Protein AF-A0A6P6I9B7-F1 (afdb_monomer_lite)

Radius of gyration: 45.77 Å; chains: 1; bounding box: 96×57×112 Å

pLDDT: mean 73.23, std 24.56, range [21.95, 96.81]

InterPro domains:
  IPR001054 Adenylyl cyclase class-3/4/guanylyl cyclase [PF00211] (154-253)
  IPR001054 Adenylyl cyclase class-3/4/guanylyl cyclase [PS50125] (163-256)
  IPR001054 Adenylyl cyclase class-3/4/guanylyl cyclase [SM00044] (127-277)
  IPR001054 Adenylyl cyclase class-3/4/guanylyl cyclase [cd07302] (161-256)
  IPR011645 Haem NO binding associated [PF07701] (46-148)
  IPR029787 Nucleotide cyclase [G3DSA:3.30.70.1230] (150-258)
  IPR029787 Nucleotide cyclase [SSF55073] (148-255)
  IPR042463 Haem NO binding associated domain superfamily [G3DSA:3.30.450.260] (20-85)

Structure (mmCIF, N/CA/C/O backbone):
data_AF-A0A6P6I9B7-F1
#
_entry.id   AF-A0A6P6I9B7-F1
#
loop_
_atom_site.group_PDB
_atom_site.id
_atom_site.type_symbol
_atom_site.label_atom_id
_atom_site.label_alt_id
_atom_site.label_comp_id
_atom_site.label_asym_id
_atom_site.label_entity_id
_atom_site.label_seq_id
_atom_site.pdbx_PDB_ins_code
_atom_site.Cartn_x
_atom_site.Cartn_y
_atom_site.Cartn_z
_atom_site.occupancy
_atom_site.B_iso_or_equiv
_atom_site.auth_seq_id
_atom_site.auth_comp_id
_atom_site.auth_asym_id
_atom_site.auth_atom_id
_atom_site.pdbx_PDB_model_num
ATOM 1 N N . MET A 1 1 ? -67.245 0.443 53.765 1.00 30.56 1 MET A N 1
ATOM 2 C CA . MET A 1 1 ? -66.882 1.475 54.758 1.00 30.56 1 MET A CA 1
ATOM 3 C C . MET A 1 1 ? -65.428 1.829 54.531 1.00 30.56 1 MET A C 1
ATOM 5 O O . MET A 1 1 ? -64.564 1.014 54.816 1.00 30.56 1 MET A O 1
ATOM 9 N N . ASN A 1 2 ? -65.189 2.989 53.922 1.00 24.61 2 ASN A N 1
ATOM 10 C CA . ASN A 1 2 ? -63.863 3.587 53.839 1.00 24.61 2 ASN A CA 1
ATOM 11 C C . ASN A 1 2 ? -63.410 3.951 55.253 1.00 24.61 2 ASN A C 1
ATOM 13 O O . ASN A 1 2 ? -64.133 4.659 55.950 1.00 24.61 2 ASN A O 1
ATOM 17 N N . VAL A 1 3 ? -62.226 3.496 55.651 1.00 24.52 3 VAL A N 1
ATOM 18 C CA . VAL A 1 3 ? -61.497 4.084 56.775 1.00 24.52 3 VAL A CA 1
ATOM 19 C C . VAL A 1 3 ? -60.235 4.686 56.179 1.00 24.52 3 VAL A C 1
ATOM 21 O O . VAL A 1 3 ? -59.254 3.999 55.918 1.00 24.52 3 VAL A O 1
ATOM 24 N N . PHE A 1 4 ? -60.333 5.978 55.883 1.00 21.95 4 PHE A N 1
ATOM 25 C CA . PHE A 1 4 ? -59.200 6.863 55.662 1.00 21.95 4 PHE A CA 1
ATOM 26 C C . PHE A 1 4 ? -58.406 6.892 56.975 1.00 21.95 4 PHE A C 1
ATOM 28 O O . PHE A 1 4 ? -58.892 7.415 57.976 1.00 21.95 4 PHE A O 1
ATOM 35 N N . LEU A 1 5 ? -57.222 6.283 57.001 1.00 24.61 5 LEU A N 1
ATOM 36 C CA . LEU A 1 5 ? -56.240 6.538 58.051 1.00 24.61 5 LEU A CA 1
ATOM 37 C C . LEU A 1 5 ? -55.375 7.693 57.565 1.00 24.61 5 LEU A C 1
ATOM 39 O O . LEU A 1 5 ? -54.405 7.517 56.834 1.00 24.61 5 LEU A O 1
ATOM 43 N N . ASP A 1 6 ? -55.828 8.886 57.929 1.00 22.19 6 ASP A N 1
ATOM 44 C CA . ASP A 1 6 ? -55.109 10.138 57.777 1.00 22.19 6 ASP A CA 1
ATOM 45 C C . ASP A 1 6 ? -53.816 10.062 58.608 1.00 22.19 6 ASP A C 1
ATOM 47 O O . ASP A 1 6 ? -53.849 9.923 59.833 1.00 22.19 6 ASP A O 1
ATOM 51 N N . LEU A 1 7 ? -52.662 10.075 57.939 1.00 28.36 7 LEU A N 1
ATOM 52 C CA . LEU A 1 7 ? -51.335 9.917 58.549 1.00 28.36 7 LEU A CA 1
ATOM 53 C C . LEU A 1 7 ? -50.790 11.229 59.153 1.00 28.36 7 LEU A C 1
ATOM 55 O O . LEU A 1 7 ? -49.591 11.352 59.396 1.00 28.36 7 LEU A O 1
ATOM 59 N N . SER A 1 8 ? -51.650 12.214 59.426 1.00 24.23 8 SER A N 1
ATOM 60 C CA . SER A 1 8 ? -51.236 13.570 59.811 1.00 24.23 8 SER A CA 1
ATOM 61 C C . SER A 1 8 ? -50.762 13.749 61.269 1.00 24.23 8 SER A C 1
ATOM 63 O O . SER A 1 8 ? -50.532 14.880 61.693 1.00 24.23 8 SER A O 1
ATOM 65 N N . LEU A 1 9 ? -50.563 12.691 62.060 1.00 30.11 9 LEU A N 1
ATOM 66 C CA . LEU A 1 9 ? -49.970 12.811 63.401 1.00 30.11 9 LEU A CA 1
ATOM 67 C C . LEU A 1 9 ? -49.017 11.650 63.709 1.00 30.11 9 LEU A C 1
ATOM 69 O O . LEU A 1 9 ? -49.351 10.701 64.411 1.00 30.11 9 LEU A O 1
ATOM 73 N N . MET A 1 10 ? -47.782 11.758 63.230 1.00 30.25 10 MET A N 1
ATOM 74 C CA . MET A 1 10 ? -46.641 11.043 63.808 1.00 30.25 10 MET A CA 1
ATOM 75 C C . MET A 1 10 ? -45.694 12.073 64.423 1.00 30.25 10 MET A C 1
ATOM 77 O O . MET A 1 10 ? -44.617 12.357 63.911 1.00 30.25 10 MET A O 1
ATOM 81 N N . GLY A 1 11 ? -46.130 12.665 65.537 1.00 27.55 11 GLY A N 1
ATOM 82 C CA . GLY A 1 11 ? -45.228 13.362 66.446 1.00 27.55 11 GLY A CA 1
ATOM 83 C C . GLY A 1 11 ? -44.358 12.328 67.152 1.00 27.55 11 GLY A C 1
ATOM 84 O O . GLY A 1 11 ? -44.814 11.658 68.078 1.00 27.55 11 GLY A O 1
ATOM 85 N N . ALA A 1 12 ? -43.117 12.160 66.699 1.00 35.00 12 ALA A N 1
ATOM 86 C CA . ALA A 1 12 ? -42.124 11.390 67.432 1.00 35.00 12 ALA A CA 1
ATOM 87 C C . ALA A 1 12 ? -41.743 12.175 68.697 1.00 35.00 12 ALA A C 1
ATOM 89 O O . ALA A 1 12 ? -41.076 13.205 68.624 1.00 35.00 12 ALA A O 1
ATOM 90 N N . LEU A 1 13 ? -42.187 11.709 69.867 1.00 27.27 13 LEU A N 1
ATOM 91 C CA . LEU A 1 13 ? -41.764 12.267 71.149 1.00 27.27 13 LEU A CA 1
ATOM 92 C C . LEU A 1 13 ? -40.332 11.793 71.444 1.00 27.27 13 LEU A C 1
ATOM 94 O O . LEU A 1 13 ? -40.123 10.768 72.091 1.00 27.27 13 LEU A O 1
ATOM 98 N N . VAL A 1 14 ? -39.340 12.531 70.945 1.00 32.97 14 VAL A N 1
ATOM 99 C CA . VAL A 1 14 ? -37.926 12.311 71.270 1.00 32.97 14 VAL A CA 1
ATOM 100 C C . VAL A 1 14 ? -37.699 12.766 72.714 1.00 32.97 14 VAL A C 1
ATOM 102 O O . VAL A 1 14 ? -37.704 13.961 73.002 1.00 32.97 14 VAL A O 1
ATOM 105 N N . ARG A 1 15 ? -37.526 11.825 73.652 1.00 27.06 15 ARG A N 1
ATOM 106 C CA . ARG A 1 15 ? -37.046 12.165 75.001 1.00 27.06 15 ARG A CA 1
ATOM 107 C C . ARG A 1 15 ? -35.523 12.321 74.966 1.00 27.06 15 ARG A C 1
ATOM 109 O O . ARG A 1 15 ? -34.849 11.444 74.430 1.00 27.06 15 ARG A O 1
ATOM 116 N N . PRO A 1 16 ? -34.963 13.393 75.547 1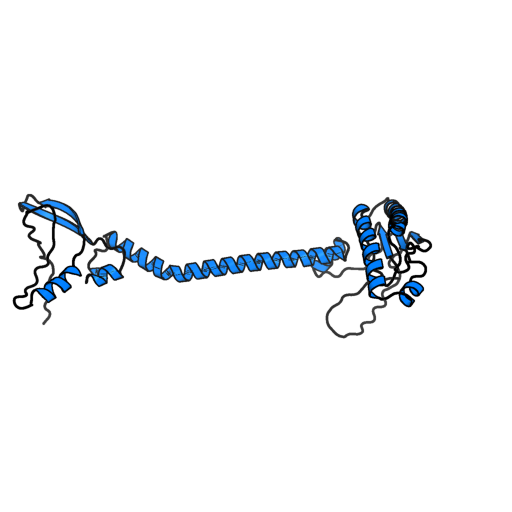.00 29.27 16 PRO A N 1
ATOM 117 C CA . PRO A 1 16 ? -33.536 13.642 75.488 1.00 29.27 16 PRO A CA 1
ATOM 118 C C . PRO A 1 16 ? -32.831 12.778 76.533 1.00 29.27 16 PRO A C 1
ATOM 120 O O . PRO A 1 16 ? -32.831 13.098 77.716 1.00 29.27 16 PRO A O 1
ATOM 123 N N . HIS A 1 17 ? -32.199 11.693 76.102 1.00 32.38 17 HIS A N 1
ATOM 124 C CA . HIS A 1 17 ? -31.054 11.140 76.816 1.00 32.38 17 HIS A CA 1
ATOM 125 C C . HIS A 1 17 ? -30.046 10.607 75.796 1.00 32.38 17 HIS A C 1
ATOM 127 O O . HIS A 1 17 ? -30.344 9.690 75.045 1.00 32.38 17 HIS A O 1
ATOM 133 N N . SER A 1 18 ? -28.844 11.194 75.804 1.00 31.97 18 SER A N 1
ATOM 134 C CA . SER A 1 18 ? -27.647 10.738 75.082 1.00 31.97 18 SER A CA 1
ATOM 135 C C . SER A 1 18 ? -27.700 10.779 73.544 1.00 31.97 18 SER A C 1
ATOM 137 O O . SER A 1 18 ? -27.842 9.742 72.915 1.00 31.97 18 SER A O 1
ATOM 139 N N . GLY A 1 19 ? -27.462 11.955 72.944 1.00 33.28 19 GLY A N 1
ATOM 140 C CA . GLY A 1 19 ? -26.662 12.152 71.710 1.00 33.28 19 GLY A CA 1
ATOM 141 C C . GLY A 1 19 ? -27.000 11.419 70.395 1.00 33.28 19 GLY A C 1
ATOM 142 O O . GLY A 1 19 ? -26.369 11.721 69.389 1.00 33.28 19 GLY A O 1
ATOM 143 N N . TYR A 1 20 ? -27.971 10.510 70.365 1.00 30.64 20 TYR A N 1
ATOM 144 C CA . TYR A 1 20 ? -28.412 9.732 69.211 1.00 30.64 20 TYR A CA 1
ATOM 145 C C . TYR A 1 20 ? -29.943 9.693 69.212 1.00 30.64 20 TYR A C 1
ATOM 147 O O . TYR A 1 20 ? -30.562 9.358 70.220 1.00 30.64 20 TYR A O 1
ATOM 155 N N . ALA A 1 21 ? -30.565 10.062 68.091 1.00 33.12 21 ALA A N 1
ATOM 156 C CA . ALA A 1 21 ? -32.007 9.936 67.906 1.00 33.12 21 ALA A CA 1
ATOM 157 C C . ALA A 1 21 ? -32.306 8.575 67.266 1.00 33.12 21 ALA A C 1
ATOM 159 O O . ALA A 1 21 ? -32.176 8.401 66.057 1.00 33.12 21 ALA A O 1
ATOM 160 N N . GLU A 1 22 ? -32.677 7.597 68.088 1.00 32.41 22 GLU A N 1
ATOM 161 C CA . GLU A 1 22 ? -33.123 6.281 67.635 1.00 32.41 22 GLU A CA 1
ATOM 162 C C . GLU A 1 22 ? -34.645 6.327 67.412 1.00 32.41 22 GLU A C 1
ATOM 164 O O . GLU A 1 22 ? -35.428 6.446 68.356 1.00 32.41 22 GLU A O 1
ATOM 169 N N . ILE A 1 23 ? -35.092 6.295 66.152 1.00 36.41 23 ILE A N 1
ATOM 170 C CA . ILE A 1 23 ? -36.524 6.272 65.818 1.00 36.41 23 ILE A CA 1
ATOM 171 C C . ILE A 1 23 ? -36.997 4.812 65.841 1.00 36.41 23 ILE A C 1
ATOM 173 O O . ILE A 1 23 ? -37.037 4.137 64.815 1.00 36.41 23 ILE A O 1
ATOM 177 N N . GLN A 1 24 ? -37.381 4.310 67.017 1.00 33.34 24 GLN A N 1
ATOM 178 C CA . GLN A 1 24 ? -38.197 3.096 67.113 1.00 33.34 24 GLN A CA 1
ATOM 179 C C . GLN A 1 24 ? -39.656 3.455 66.809 1.00 33.34 24 GLN A C 1
ATOM 181 O O . GLN A 1 24 ? -40.305 4.171 67.574 1.00 33.34 24 GLN A O 1
ATOM 186 N N . LYS A 1 25 ? -40.216 2.946 65.704 1.00 39.44 25 LYS A N 1
ATOM 187 C CA . LYS A 1 25 ? -41.674 2.979 65.523 1.00 39.44 25 LYS A CA 1
ATOM 188 C C . LYS A 1 25 ? -42.328 2.113 66.601 1.00 39.44 25 LYS A C 1
ATOM 190 O O . LYS A 1 25 ? -42.021 0.931 66.741 1.00 39.44 25 LYS A O 1
ATOM 195 N N . CYS A 1 26 ? -43.260 2.721 67.328 1.00 31.91 26 CYS A N 1
ATOM 196 C CA . CYS A 1 26 ? -44.136 2.064 68.283 1.00 31.91 26 CYS A CA 1
ATOM 197 C C . CYS A 1 26 ? -45.070 1.109 67.519 1.00 31.91 26 CYS A C 1
ATOM 199 O O . CYS A 1 26 ? -45.987 1.549 66.826 1.00 31.91 26 CYS A O 1
ATOM 201 N N . VAL A 1 27 ? -44.811 -0.195 67.604 1.00 33.56 27 VAL A N 1
ATOM 202 C CA . VAL A 1 27 ? -45.749 -1.236 67.175 1.00 33.56 27 VAL A CA 1
ATOM 203 C C . VAL A 1 27 ? -46.457 -1.726 68.430 1.00 33.56 27 VAL A C 1
ATOM 205 O O . VAL A 1 27 ? -45.813 -2.193 69.367 1.00 33.56 27 VAL A O 1
ATOM 208 N N . VAL A 1 28 ? -47.787 -1.635 68.457 1.00 35.38 28 VAL A N 1
ATOM 209 C CA . VAL A 1 28 ? -48.599 -2.382 69.423 1.00 35.38 28 VAL A CA 1
ATOM 210 C C . VAL A 1 28 ? -48.284 -3.864 69.218 1.00 35.38 28 VAL A C 1
ATOM 212 O O . VAL A 1 28 ? -48.688 -4.444 68.214 1.00 35.38 28 VAL A O 1
ATOM 215 N N . CYS A 1 29 ? -47.538 -4.488 70.129 1.00 29.86 29 CYS A N 1
ATOM 216 C CA . CYS A 1 29 ? -47.338 -5.932 70.091 1.00 29.86 29 CYS A CA 1
ATOM 217 C C . CYS A 1 29 ? -47.161 -6.495 71.501 1.00 29.86 29 CYS A C 1
ATOM 219 O O . CYS A 1 29 ? -46.055 -6.621 72.014 1.00 29.86 29 CYS A O 1
ATOM 221 N N . SER A 1 30 ? -48.275 -6.856 72.134 1.00 30.09 30 SER A N 1
ATOM 222 C CA . SER A 1 30 ? -48.273 -7.535 73.434 1.00 30.09 30 SER A CA 1
ATOM 223 C C . SER A 1 30 ? -47.981 -9.046 73.340 1.00 30.09 30 SER A C 1
ATOM 225 O O . SER A 1 30 ? -48.089 -9.720 74.357 1.00 30.09 30 SER A O 1
ATOM 227 N N . TYR A 1 31 ? -47.624 -9.608 72.169 1.00 35.41 31 TYR A N 1
ATOM 228 C CA . TYR A 1 31 ? -47.606 -11.074 71.976 1.00 35.41 31 TYR A CA 1
ATOM 229 C C . TYR A 1 31 ? -46.544 -11.643 71.005 1.00 35.41 31 TYR A C 1
ATOM 231 O O . TYR A 1 31 ? -46.824 -12.615 70.307 1.00 35.41 31 TYR A O 1
ATOM 239 N N . MET A 1 32 ? -45.311 -11.122 70.952 1.00 32.28 32 MET A N 1
ATOM 240 C CA . MET A 1 32 ? -44.218 -11.793 70.214 1.00 32.28 32 MET A CA 1
ATOM 241 C C . MET A 1 32 ? -42.949 -11.970 71.058 1.00 32.28 32 MET A C 1
ATOM 243 O O . MET A 1 32 ? -42.546 -11.082 71.801 1.00 32.28 32 MET A O 1
ATOM 247 N N . SER A 1 33 ? -42.327 -13.148 70.936 1.00 38.53 33 SER A N 1
ATOM 248 C CA . SER A 1 33 ? -41.126 -13.550 71.682 1.00 38.53 33 SER A CA 1
ATOM 249 C C . SER A 1 33 ? -39.872 -12.770 71.250 1.00 38.53 33 SER A C 1
ATOM 251 O O . SER A 1 33 ? -39.640 -12.545 70.059 1.00 38.53 33 SER A O 1
ATOM 253 N N . TYR A 1 34 ? -39.035 -12.405 72.229 1.00 39.72 34 TYR A N 1
ATOM 254 C CA . TYR A 1 34 ? -37.869 -11.512 72.113 1.00 39.72 34 TYR A CA 1
ATOM 255 C C . TYR A 1 34 ? -36.836 -11.904 71.034 1.00 39.72 34 TYR A C 1
ATOM 257 O O . TYR A 1 34 ? -36.191 -11.021 70.467 1.00 39.72 34 TYR A O 1
ATOM 265 N N . SER A 1 35 ? -36.660 -13.193 70.711 1.00 35.47 35 SER A N 1
ATOM 266 C CA . SER A 1 35 ? -35.635 -13.613 69.734 1.00 35.47 35 SER A CA 1
ATOM 267 C C . SER A 1 35 ? -36.035 -13.346 68.276 1.00 35.47 35 SER A C 1
ATOM 269 O O . SER A 1 35 ? -35.171 -13.064 67.447 1.00 35.47 35 SER A O 1
ATOM 271 N N . VAL A 1 36 ? -37.337 -13.373 67.966 1.00 39.72 36 VAL A N 1
ATOM 272 C CA . VAL A 1 36 ? -37.876 -13.045 66.632 1.00 39.72 36 VAL A CA 1
ATOM 273 C C . VAL A 1 36 ? -37.875 -11.530 66.425 1.00 39.72 36 VAL A C 1
ATOM 275 O O . VAL A 1 36 ? -37.565 -11.050 65.338 1.00 39.72 36 VAL A O 1
ATOM 278 N N . PHE A 1 37 ? -38.131 -10.777 67.499 1.00 38.66 37 PHE A N 1
ATOM 279 C CA . PHE A 1 37 ? -38.094 -9.317 67.510 1.00 38.66 37 PHE A CA 1
ATOM 280 C C . PHE A 1 37 ? -36.699 -8.783 67.159 1.00 38.66 37 PHE A C 1
ATOM 282 O O . PHE A 1 37 ? -36.581 -7.914 66.303 1.00 38.66 37 PHE A O 1
ATOM 289 N N . ASN A 1 38 ? -35.634 -9.358 67.731 1.00 34.50 38 ASN A N 1
ATOM 290 C CA . ASN A 1 38 ? -34.263 -8.887 67.506 1.00 34.50 38 ASN A CA 1
ATOM 291 C C . ASN A 1 38 ? -33.753 -9.171 66.078 1.00 34.50 38 ASN A C 1
ATOM 293 O O . ASN A 1 38 ? -33.125 -8.318 65.460 1.00 34.50 38 ASN A O 1
ATOM 297 N N . HIS A 1 39 ? -34.086 -10.330 65.499 1.00 38.03 39 HIS A N 1
ATOM 298 C CA . HIS A 1 39 ? -33.718 -10.647 64.110 1.00 38.03 39 HIS A CA 1
ATOM 299 C C . HIS A 1 39 ? -34.501 -9.804 63.079 1.00 38.03 39 HIS A C 1
ATOM 301 O O . HIS A 1 39 ? -34.026 -9.575 61.966 1.00 38.03 39 HIS A O 1
ATOM 307 N N . PHE A 1 40 ? -35.699 -9.328 63.438 1.00 37.84 40 PHE A N 1
ATOM 308 C CA . PHE A 1 40 ? -36.519 -8.453 62.596 1.00 37.84 40 PHE A CA 1
ATOM 309 C C . PHE A 1 40 ? -36.117 -6.972 62.731 1.00 37.84 40 PHE A C 1
ATOM 311 O O . PHE A 1 40 ? -36.054 -6.264 61.728 1.00 37.84 40 PHE A O 1
ATOM 318 N N . LEU A 1 41 ? -35.765 -6.513 63.940 1.00 40.91 41 LEU A N 1
ATOM 319 C CA . LEU A 1 41 ? -35.346 -5.129 64.202 1.00 40.91 41 LEU A CA 1
ATOM 320 C C . LEU A 1 41 ? -34.000 -4.772 63.570 1.00 40.91 41 LEU A C 1
ATOM 322 O O . LEU A 1 41 ? -33.854 -3.669 63.051 1.00 40.91 41 LEU A O 1
ATOM 326 N N . VAL A 1 42 ? -33.043 -5.706 63.541 1.00 43.19 42 VAL A N 1
ATOM 327 C CA . VAL A 1 42 ? -31.720 -5.481 62.926 1.00 43.19 42 VAL A CA 1
ATOM 328 C C . VAL A 1 42 ? -31.824 -5.204 61.414 1.00 43.19 42 VAL A C 1
ATOM 330 O O . VAL A 1 42 ? -30.935 -4.586 60.839 1.00 43.19 42 VAL A O 1
ATOM 333 N N . ARG A 1 43 ? -32.932 -5.588 60.762 1.00 47.00 43 ARG A N 1
ATOM 334 C CA . ARG A 1 43 ? -33.197 -5.312 59.336 1.00 47.00 43 ARG A CA 1
ATOM 335 C C . ARG A 1 43 ? -33.861 -3.960 59.050 1.00 47.00 43 ARG A C 1
ATOM 337 O O . ARG A 1 43 ? -33.915 -3.566 57.890 1.00 47.00 43 ARG A O 1
ATOM 344 N N . LEU A 1 44 ? -34.377 -3.272 60.068 1.00 53.19 44 LEU A N 1
ATOM 345 C CA . LEU A 1 44 ? -35.267 -2.108 59.930 1.00 53.19 44 LEU A CA 1
ATOM 346 C C . LEU A 1 44 ? -34.643 -0.785 60.393 1.00 53.19 44 LEU A C 1
ATOM 348 O O . LEU A 1 44 ? -35.305 0.252 60.343 1.00 53.19 44 LEU A O 1
ATOM 352 N N . VAL A 1 45 ? -33.384 -0.798 60.834 1.00 66.12 45 VAL A N 1
ATOM 353 C CA . VAL A 1 45 ? -32.677 0.426 61.223 1.00 66.12 45 VAL A CA 1
ATOM 354 C C . VAL A 1 45 ? -32.377 1.239 59.965 1.00 66.12 45 VAL A C 1
ATOM 356 O O . VAL A 1 45 ? -31.599 0.822 59.108 1.00 66.12 45 VAL A O 1
ATOM 359 N N . MET A 1 46 ? -33.020 2.400 59.846 1.00 74.69 46 MET A N 1
ATOM 360 C CA . MET A 1 46 ? -32.785 3.341 58.759 1.00 74.69 46 MET A CA 1
ATOM 361 C C . MET A 1 46 ? -32.076 4.583 59.278 1.00 74.69 46 MET A C 1
ATOM 363 O O . MET A 1 46 ? -32.549 5.241 60.202 1.00 74.69 46 MET A O 1
ATOM 367 N N . GLU A 1 47 ? -30.964 4.925 58.636 1.00 81.31 47 GLU A N 1
ATOM 368 C CA . GLU A 1 47 ? -30.273 6.180 58.891 1.00 81.31 47 GLU A CA 1
ATOM 369 C C . GLU A 1 47 ? -31.033 7.331 58.218 1.00 81.31 47 GLU A C 1
ATOM 371 O O . GLU A 1 47 ? -31.299 7.299 57.013 1.00 81.31 47 GLU A O 1
ATOM 376 N N . VAL A 1 48 ? -31.401 8.338 59.008 1.00 83.38 48 VAL A N 1
ATOM 377 C CA . VAL A 1 48 ? -32.084 9.546 58.538 1.00 83.38 48 VAL A CA 1
ATOM 378 C C . VAL A 1 48 ? -31.161 10.724 58.792 1.00 83.38 48 VAL A C 1
ATOM 380 O O . VAL A 1 48 ? -30.741 10.952 59.926 1.00 83.38 48 VAL A O 1
ATOM 383 N N . LYS A 1 49 ? -30.842 11.475 57.740 1.00 83.62 49 LYS A N 1
ATOM 384 C CA . LYS A 1 49 ? -30.035 12.692 57.848 1.00 83.62 49 LYS A CA 1
ATOM 385 C C . LYS A 1 49 ? -30.935 13.900 57.731 1.00 83.62 49 LYS A C 1
ATOM 387 O O . LYS A 1 49 ? -31.794 13.959 56.860 1.00 83.62 49 LYS A O 1
ATOM 392 N N . GLY A 1 50 ? -30.750 14.858 58.626 1.00 84.31 50 GLY A N 1
ATOM 393 C CA . GLY A 1 50 ? -31.668 15.974 58.738 1.00 84.31 50 GLY A CA 1
ATOM 394 C C . GLY A 1 50 ? -31.212 17.042 59.711 1.00 84.31 50 GLY A C 1
ATOM 395 O O . GLY A 1 50 ? -30.152 16.943 60.329 1.00 84.31 50 GLY A O 1
ATOM 396 N N . GLN A 1 51 ? -32.048 18.059 59.849 1.00 86.94 51 GLN A N 1
ATOM 397 C CA . GLN A 1 51 ? -31.848 19.190 60.734 1.00 86.94 51 GLN A CA 1
ATOM 398 C C . GLN A 1 51 ? -32.823 19.122 61.914 1.00 86.94 51 GLN A C 1
ATOM 400 O O . GLN A 1 51 ? -34.005 18.825 61.748 1.00 86.94 51 GLN A O 1
ATOM 405 N N . MET A 1 52 ? -32.327 19.437 63.112 1.00 90.81 52 MET A N 1
ATOM 406 C CA . MET A 1 52 ? -33.154 19.680 64.296 1.00 90.81 52 MET A CA 1
ATOM 407 C C . MET A 1 52 ? -33.442 21.177 64.422 1.00 90.81 52 MET A C 1
ATOM 409 O O . MET A 1 52 ? -32.523 21.995 64.387 1.00 90.81 52 MET A O 1
ATOM 413 N N . ILE A 1 53 ? -34.712 21.531 64.582 1.00 88.25 53 ILE A N 1
ATOM 414 C CA . ILE A 1 53 ? -35.209 22.904 64.665 1.00 88.25 53 ILE A CA 1
ATOM 415 C C . ILE A 1 53 ? -35.985 23.046 65.971 1.00 88.25 53 ILE A C 1
ATOM 417 O O . ILE A 1 53 ? -36.928 22.302 66.228 1.00 88.25 53 ILE A O 1
ATOM 421 N N . HIS A 1 54 ? -35.599 24.002 66.809 1.00 90.44 54 HIS A N 1
ATOM 422 C CA . HIS A 1 54 ? -36.338 24.302 68.031 1.00 90.44 54 HIS A CA 1
ATOM 423 C C . HIS A 1 54 ? -37.586 25.136 67.708 1.00 90.44 54 HIS A C 1
ATOM 425 O O . HIS A 1 54 ? -37.476 26.176 67.060 1.00 90.44 54 HIS A O 1
ATOM 431 N N . VAL A 1 55 ? -38.754 24.689 68.174 1.00 91.50 55 VAL A N 1
ATOM 432 C CA . VAL A 1 55 ? -40.052 25.356 68.001 1.00 91.50 55 VAL A CA 1
ATOM 433 C C . VAL A 1 55 ? -40.484 25.934 69.355 1.00 91.50 55 VAL A C 1
ATOM 435 O O . VAL A 1 55 ? -41.023 25.202 70.195 1.00 91.50 55 VAL A O 1
ATOM 438 N N . PRO A 1 56 ? -40.222 27.228 69.612 1.00 88.62 56 PRO A N 1
ATOM 439 C CA . PRO A 1 56 ? -40.400 27.827 70.930 1.00 88.62 56 PRO A CA 1
ATOM 440 C C . PRO A 1 56 ? -41.867 27.913 71.364 1.00 88.62 56 PRO A C 1
ATOM 442 O O . PRO A 1 56 ? -42.134 27.805 72.558 1.00 88.62 56 PRO A O 1
ATOM 445 N N . GLU A 1 57 ? -42.827 28.034 70.436 1.00 90.38 57 GLU A N 1
ATOM 446 C CA . GLU A 1 57 ? -44.257 28.132 70.777 1.00 90.38 57 GLU A CA 1
ATOM 447 C C . GLU A 1 57 ? -44.804 26.849 71.419 1.00 90.38 57 GLU A C 1
ATOM 449 O O . GLU A 1 57 ? -45.782 26.888 72.162 1.00 90.38 57 GLU A O 1
ATOM 454 N N . SER A 1 58 ? -44.166 25.709 71.143 1.00 88.50 58 SER A N 1
ATOM 455 C CA . SER A 1 58 ? -44.542 24.390 71.666 1.00 88.50 58 SER A CA 1
ATOM 456 C C . SER A 1 58 ? -43.470 23.769 72.568 1.00 88.50 58 SER A C 1
ATOM 458 O O . SER A 1 58 ? -43.618 22.620 72.989 1.00 88.50 58 SER A O 1
ATOM 460 N N . ASN A 1 59 ? -42.389 24.507 72.858 1.00 89.75 59 ASN A N 1
ATOM 461 C CA . ASN A 1 59 ? -41.216 24.046 73.610 1.00 89.75 59 ASN A CA 1
ATOM 462 C C . ASN A 1 59 ? -40.726 22.648 73.171 1.00 89.75 59 ASN A C 1
ATOM 464 O O . ASN A 1 59 ? -40.470 21.769 73.995 1.00 89.75 59 ASN A O 1
ATOM 468 N N . SER A 1 60 ? -40.677 22.422 71.856 1.00 89.56 60 SER A N 1
ATOM 469 C CA . SER A 1 60 ? -40.385 21.121 71.242 1.00 89.56 60 SER A CA 1
ATOM 470 C C . SER A 1 60 ? -39.278 21.242 70.192 1.00 89.56 60 SER A C 1
ATOM 472 O O . SER A 1 60 ? -39.012 22.325 69.674 1.00 89.56 60 SER A O 1
ATOM 474 N N . ILE A 1 61 ? -38.624 20.127 69.857 1.00 89.56 61 ILE A N 1
ATOM 475 C CA . ILE A 1 61 ? -37.641 20.058 68.765 1.00 89.56 61 ILE A CA 1
ATOM 476 C C . ILE A 1 61 ? -38.272 19.295 67.599 1.00 89.56 61 ILE A C 1
ATOM 478 O O . ILE A 1 61 ? -38.622 18.125 67.734 1.00 89.56 61 ILE A O 1
ATOM 482 N N . LEU A 1 62 ? -38.403 19.961 66.454 1.00 86.25 62 LEU A N 1
ATOM 483 C CA . LEU A 1 62 ? -38.819 19.372 65.188 1.00 86.25 62 LEU A CA 1
ATOM 484 C C . LEU A 1 62 ? -37.589 18.841 64.449 1.00 86.25 62 LEU A C 1
ATOM 486 O O . LEU A 1 62 ? -36.635 19.580 64.222 1.00 86.25 62 LEU A O 1
ATOM 490 N N . PHE A 1 63 ? -37.613 17.577 64.039 1.00 87.50 63 PHE A N 1
ATOM 491 C CA . PHE A 1 63 ? -36.581 17.003 63.178 1.00 87.50 63 PHE A CA 1
ATOM 492 C C . PHE A 1 63 ? -37.111 16.865 61.751 1.00 87.50 63 PHE A C 1
ATOM 494 O O . PHE A 1 63 ? -38.105 16.176 61.524 1.00 87.50 63 PHE A O 1
ATOM 501 N N . LEU A 1 64 ? -36.443 17.516 60.800 1.00 84.38 64 LEU A N 1
ATOM 502 C CA . LEU A 1 64 ? -36.712 17.397 59.369 1.00 84.38 64 LEU A CA 1
ATOM 503 C C . LEU A 1 64 ? -35.547 16.662 58.727 1.00 84.38 64 LEU A C 1
ATOM 505 O O . LEU A 1 64 ? -34.431 17.176 58.727 1.00 84.38 64 LEU A O 1
ATOM 509 N N . GLY A 1 65 ? -35.787 15.473 58.187 1.00 83.25 65 GLY A N 1
ATOM 510 C CA . GLY A 1 65 ? -34.728 14.674 57.593 1.00 83.25 65 GLY A CA 1
ATOM 511 C C . GLY A 1 65 ? -35.219 13.734 56.511 1.00 83.25 65 GLY A C 1
ATOM 512 O O . GLY A 1 65 ? -36.402 13.407 56.436 1.00 83.25 65 GLY A O 1
ATOM 513 N N . SER A 1 66 ? -34.264 13.294 55.708 1.00 85.12 66 SER A N 1
ATOM 514 C CA . SER A 1 66 ? -34.450 12.416 54.564 1.00 85.12 66 SER A CA 1
ATOM 515 C C . SER A 1 66 ? -33.716 11.095 54.811 1.00 85.12 66 SER A C 1
ATOM 517 O O . SER A 1 66 ? -32.666 11.077 55.471 1.00 85.12 66 SER A O 1
ATOM 519 N N . PRO A 1 67 ? -34.251 9.966 54.323 1.00 87.06 67 PRO A N 1
ATOM 520 C CA . PRO A 1 67 ? -33.574 8.679 54.421 1.00 87.06 67 PRO A CA 1
ATOM 521 C C . PRO A 1 67 ? -32.235 8.722 53.674 1.00 87.06 67 PRO A C 1
ATOM 523 O O . PRO A 1 67 ? -32.171 9.176 52.538 1.00 87.06 67 PRO A O 1
ATOM 526 N N . CYS A 1 68 ? -31.159 8.231 54.287 1.00 85.81 68 CYS A N 1
ATOM 527 C CA . CYS A 1 68 ? -29.857 8.129 53.627 1.00 85.81 68 CYS A CA 1
ATOM 528 C C . CYS A 1 68 ? -29.822 6.844 52.783 1.00 85.81 68 CYS A C 1
ATOM 530 O O . CYS A 1 68 ? -29.466 5.781 53.296 1.00 85.81 68 CYS A O 1
ATOM 532 N N . VAL A 1 69 ? -30.271 6.925 51.524 1.00 86.31 69 VAL A N 1
ATOM 533 C CA . VAL A 1 69 ? -30.369 5.786 50.594 1.00 86.31 69 VAL A CA 1
ATOM 534 C C . VAL A 1 69 ? -30.072 6.226 49.156 1.00 86.31 69 VAL A C 1
ATOM 536 O O . VAL A 1 69 ? -30.672 7.179 48.669 1.00 86.31 69 VAL A O 1
ATOM 539 N N . ASP A 1 70 ? -29.226 5.465 48.454 1.00 84.25 70 ASP A N 1
ATOM 540 C CA . ASP A 1 70 ? -28.799 5.780 47.077 1.00 84.25 70 ASP A CA 1
ATOM 541 C C . ASP A 1 70 ? -29.437 4.861 46.017 1.00 84.25 70 ASP A C 1
ATOM 543 O O . ASP A 1 70 ? -29.300 5.087 44.814 1.00 84.25 70 ASP A O 1
ATOM 547 N N . LYS A 1 71 ? -30.106 3.780 46.445 1.00 89.06 71 LYS A N 1
ATOM 548 C CA . LYS A 1 71 ? -30.651 2.731 45.568 1.00 89.06 71 LYS A CA 1
ATOM 549 C C . LYS A 1 71 ? -32.098 2.404 45.905 1.00 89.06 71 LYS A C 1
ATOM 551 O O . LYS A 1 71 ? -32.458 2.256 47.072 1.00 89.06 71 LYS A O 1
ATOM 556 N N . LEU A 1 72 ? -32.906 2.172 44.873 1.00 89.12 72 LEU A N 1
ATOM 557 C CA . LEU A 1 72 ? -34.315 1.822 45.043 1.00 89.12 72 LEU A CA 1
ATOM 558 C C . LEU A 1 72 ? -34.493 0.476 45.767 1.00 89.12 72 LEU A C 1
ATOM 560 O O . LEU A 1 72 ? -35.347 0.354 46.641 1.00 89.12 72 LEU A O 1
ATOM 564 N N . ASP A 1 73 ? -33.643 -0.506 45.455 1.00 89.81 73 ASP A N 1
ATOM 565 C CA . ASP A 1 73 ? -33.655 -1.834 46.087 1.00 89.81 73 ASP A CA 1
ATOM 566 C C . ASP A 1 73 ? -33.418 -1.764 47.607 1.00 89.81 73 ASP A C 1
ATOM 568 O O . ASP A 1 73 ? -34.009 -2.521 48.375 1.00 89.81 73 ASP A O 1
ATOM 572 N N . GLU A 1 74 ? -32.574 -0.833 48.059 1.00 86.69 74 GLU A N 1
ATOM 573 C CA . GLU A 1 74 ? -32.288 -0.628 49.480 1.00 86.69 74 GLU A CA 1
ATOM 574 C C . GLU A 1 74 ? -33.460 0.047 50.201 1.00 86.69 74 GLU A C 1
ATOM 576 O O . GLU A 1 74 ? -33.807 -0.350 51.314 1.00 86.69 74 GLU A O 1
ATOM 581 N N . LEU A 1 75 ? -34.115 1.009 49.543 1.00 86.75 75 LEU A N 1
ATOM 582 C CA . LEU A 1 75 ? -35.315 1.667 50.060 1.00 86.75 75 LEU A CA 1
ATOM 583 C C . LEU A 1 75 ? -36.448 0.647 50.270 1.00 86.75 75 LEU A C 1
ATOM 585 O O . LEU A 1 75 ? -37.006 0.549 51.365 1.00 86.75 75 LEU A O 1
ATOM 589 N N . MET A 1 76 ? -36.713 -0.178 49.250 1.00 85.62 76 MET A N 1
ATOM 590 C CA . MET A 1 76 ? -37.718 -1.245 49.316 1.00 85.62 76 MET A CA 1
ATOM 591 C C . MET A 1 76 ? -37.333 -2.343 50.315 1.00 85.62 76 MET A C 1
ATOM 593 O O . MET A 1 76 ? -38.191 -2.847 51.038 1.00 85.62 76 MET A O 1
ATOM 597 N N . GLY A 1 77 ? -36.044 -2.687 50.411 1.00 84.62 77 GLY A N 1
ATOM 598 C CA . GLY A 1 77 ? -35.524 -3.656 51.380 1.00 84.62 77 GLY A CA 1
ATOM 599 C C . GLY A 1 77 ? -35.723 -3.239 52.841 1.00 84.62 77 GLY A C 1
ATOM 600 O O . GLY A 1 77 ? -35.821 -4.104 53.712 1.00 84.62 77 GLY A O 1
ATOM 601 N N . ARG A 1 78 ? -35.844 -1.929 53.101 1.00 81.75 78 ARG A N 1
ATOM 602 C CA . ARG A 1 78 ? -36.177 -1.340 54.410 1.00 81.75 78 ARG A CA 1
ATOM 603 C C . ARG A 1 78 ? -37.682 -1.070 54.592 1.00 81.75 78 ARG A C 1
ATOM 605 O O . ARG A 1 78 ? -38.082 -0.512 55.610 1.00 81.75 78 ARG A O 1
ATOM 612 N N . GLY A 1 79 ? -38.520 -1.489 53.638 1.00 81.31 79 GLY A N 1
ATOM 613 C CA . GLY A 1 79 ? -39.981 -1.385 53.709 1.00 81.31 79 GLY A CA 1
ATOM 614 C C . GLY A 1 79 ? -40.549 -0.001 53.383 1.00 81.31 79 GLY A C 1
ATOM 615 O O . GLY A 1 79 ? -41.701 0.267 53.721 1.00 81.31 79 GLY A O 1
ATOM 616 N N . LEU A 1 80 ? -39.759 0.868 52.750 1.00 84.56 80 LEU A N 1
ATOM 617 C CA . LEU A 1 80 ? -40.203 2.172 52.264 1.00 84.56 80 LEU A CA 1
ATOM 618 C C . LEU A 1 80 ? -40.419 2.150 50.758 1.00 84.56 80 LEU A C 1
ATOM 620 O O . LEU A 1 80 ? -39.769 1.413 50.016 1.00 84.56 80 LEU A O 1
ATOM 624 N N . HIS A 1 81 ? -41.319 3.010 50.309 1.00 86.75 81 HIS A N 1
ATOM 625 C CA . HIS A 1 81 ? -41.619 3.207 48.904 1.00 86.75 81 HIS A CA 1
ATOM 626 C C . HIS A 1 81 ? -41.077 4.551 48.438 1.00 86.75 81 HIS A C 1
ATOM 628 O O . HIS A 1 81 ? -40.953 5.505 49.203 1.00 86.75 81 HIS A O 1
ATOM 634 N N . LEU A 1 82 ? -40.832 4.671 47.134 1.00 88.19 82 LEU A N 1
ATOM 635 C CA . LEU A 1 82 ? -40.453 5.952 46.540 1.00 88.19 82 LEU A CA 1
ATOM 636 C C . LEU A 1 82 ? -41.538 7.028 46.753 1.00 88.19 82 LEU A C 1
ATOM 638 O O . LEU A 1 82 ? -41.232 8.214 46.749 1.00 88.19 82 LEU A O 1
ATOM 642 N N . SER A 1 83 ? -42.805 6.645 46.946 1.00 89.06 83 SER A N 1
ATOM 643 C CA . SER A 1 83 ? -43.900 7.564 47.294 1.00 89.06 83 SER A CA 1
ATOM 644 C C . SER A 1 83 ? -43.772 8.186 48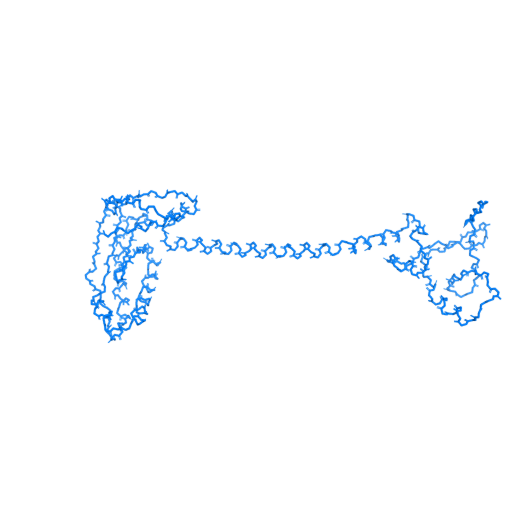.686 1.00 89.06 83 SER A C 1
ATOM 646 O O . SER A 1 83 ? -44.375 9.228 48.918 1.00 89.06 83 SER A O 1
ATOM 648 N N . ASP A 1 84 ? -42.987 7.581 49.584 1.00 87.62 84 ASP A N 1
ATOM 649 C CA . ASP A 1 84 ? -42.768 8.080 50.947 1.00 87.62 84 ASP A CA 1
ATOM 650 C C . ASP A 1 84 ? -41.734 9.222 50.983 1.00 87.62 84 ASP A C 1
ATOM 652 O O . ASP A 1 84 ? -41.604 9.912 51.992 1.00 87.62 84 ASP A O 1
ATOM 656 N N . ILE A 1 85 ? -41.010 9.439 49.876 1.00 87.00 85 ILE A N 1
ATOM 657 C CA . ILE A 1 85 ? -40.051 10.534 49.702 1.00 87.00 85 ILE A CA 1
ATOM 658 C C . ILE A 1 85 ? -40.728 11.676 48.921 1.00 87.00 85 ILE A C 1
ATOM 660 O O . ILE A 1 85 ? -41.150 11.458 47.773 1.00 87.00 85 ILE A O 1
ATOM 664 N N . PRO A 1 86 ? -40.811 12.899 49.486 1.00 85.56 86 PRO A N 1
ATOM 665 C CA . PRO A 1 86 ? -41.405 14.048 48.809 1.00 85.56 86 PRO A CA 1
ATOM 666 C C . PRO A 1 86 ? -40.759 14.339 47.448 1.00 85.56 86 PRO A C 1
ATOM 668 O O . PRO A 1 86 ? -39.565 14.145 47.251 1.00 85.56 86 PRO A O 1
ATOM 671 N N . ILE A 1 87 ? -41.540 14.854 46.493 1.00 89.38 87 ILE A N 1
ATOM 672 C CA . ILE A 1 87 ? -41.060 15.134 45.123 1.00 89.38 87 ILE A CA 1
ATOM 673 C C . ILE A 1 87 ? -39.944 16.183 45.041 1.00 89.38 87 ILE A C 1
ATOM 675 O O . ILE A 1 87 ? -39.245 16.239 44.042 1.00 89.38 87 ILE A O 1
ATOM 679 N N . HIS A 1 88 ? -39.817 17.028 46.061 1.00 88.75 88 HIS A N 1
ATOM 680 C CA . HIS A 1 88 ? -38.817 18.092 46.154 1.00 88.75 88 HIS A CA 1
ATOM 681 C C . HIS A 1 88 ? -37.579 17.670 46.959 1.00 88.75 88 HIS A C 1
ATOM 683 O O . HIS A 1 88 ? -36.674 18.475 47.162 1.00 88.75 88 HIS A O 1
ATOM 689 N N . ASP A 1 89 ? -37.550 16.432 47.453 1.00 90.06 89 ASP A N 1
ATOM 690 C CA . ASP A 1 89 ? -36.406 15.875 48.162 1.00 90.06 89 ASP A CA 1
ATOM 691 C C . ASP A 1 89 ? -35.345 15.403 47.157 1.00 90.06 89 ASP A C 1
ATOM 693 O O . ASP A 1 89 ? -35.621 14.570 46.292 1.00 90.06 89 ASP A O 1
ATOM 697 N N . ALA A 1 90 ? -34.113 15.894 47.298 1.00 88.00 90 ALA A N 1
ATOM 698 C CA . ALA A 1 90 ? -33.001 15.550 46.411 1.00 88.00 90 ALA A CA 1
ATOM 699 C C . ALA A 1 90 ? -32.653 14.047 46.420 1.00 88.00 90 ALA A C 1
ATOM 701 O O . ALA A 1 90 ? -32.148 13.523 45.427 1.00 88.00 90 ALA A O 1
ATOM 702 N N . THR A 1 91 ? -32.959 13.326 47.506 1.00 88.25 91 THR A N 1
ATOM 703 C CA . THR A 1 91 ? -32.765 11.868 47.605 1.00 88.25 91 THR A CA 1
ATOM 704 C C . THR A 1 91 ? -33.564 11.136 46.525 1.00 88.25 91 THR A C 1
ATOM 706 O O . THR A 1 91 ? -33.106 10.139 45.965 1.00 88.25 91 THR A O 1
ATOM 709 N N . ARG A 1 92 ? -34.749 11.659 46.176 1.00 91.50 92 ARG A N 1
ATOM 710 C CA . ARG A 1 92 ? -35.602 11.101 45.121 1.00 91.50 92 ARG A CA 1
ATOM 711 C C . ARG A 1 92 ? -34.916 11.162 43.756 1.00 91.50 92 ARG A C 1
ATOM 713 O O . ARG A 1 92 ? -34.945 10.174 43.023 1.00 91.50 92 ARG A O 1
ATOM 720 N N . ASP A 1 93 ? -34.280 12.287 43.441 1.00 91.25 93 ASP A N 1
ATOM 721 C CA . ASP A 1 93 ? -33.575 12.487 42.173 1.00 91.25 93 ASP A CA 1
ATOM 722 C C . ASP A 1 93 ? -32.353 11.570 42.062 1.00 91.25 93 ASP A C 1
ATOM 724 O O . ASP A 1 93 ? -32.139 10.951 41.021 1.00 91.25 93 ASP A O 1
ATOM 728 N N . VAL A 1 94 ? -31.592 11.410 43.151 1.00 90.31 94 VAL A N 1
ATOM 729 C CA . VAL A 1 94 ? -30.424 10.513 43.199 1.00 90.31 94 VAL A CA 1
ATOM 730 C C . VAL A 1 94 ? -30.822 9.067 42.892 1.00 90.31 94 VAL A C 1
ATOM 732 O O . VAL A 1 94 ? -30.210 8.431 42.029 1.00 90.31 94 VAL A O 1
ATOM 735 N N . ILE A 1 95 ? -31.876 8.561 43.541 1.00 90.75 95 ILE A N 1
ATOM 736 C CA . ILE A 1 95 ? -32.370 7.192 43.329 1.00 90.75 95 ILE A CA 1
ATOM 737 C C . ILE A 1 95 ? -32.824 6.994 41.873 1.00 90.75 95 ILE A C 1
ATOM 739 O O . ILE A 1 95 ? -32.491 5.984 41.247 1.00 90.75 95 ILE A O 1
ATOM 743 N N . LEU A 1 96 ? -33.560 7.960 41.312 1.00 90.81 96 LEU A N 1
ATOM 744 C CA . LEU A 1 96 ? -34.052 7.894 39.933 1.00 90.81 96 LEU A CA 1
ATOM 745 C C . LEU A 1 96 ? -32.913 7.920 38.905 1.00 90.81 96 LEU A C 1
ATOM 747 O O . LEU A 1 96 ? -32.913 7.116 37.970 1.00 90.81 96 LEU A O 1
ATOM 751 N N . VAL A 1 97 ? -31.919 8.792 39.093 1.00 91.25 97 VAL A N 1
ATOM 752 C CA . VAL A 1 97 ? -30.725 8.858 38.234 1.00 91.25 97 VAL A CA 1
ATOM 753 C C . VAL A 1 97 ? -29.941 7.546 38.291 1.00 91.25 97 VAL A C 1
ATOM 755 O O . VAL A 1 97 ? -29.494 7.057 37.251 1.00 91.25 97 VAL A O 1
ATOM 758 N N . GLY A 1 98 ? -29.809 6.944 39.476 1.00 89.62 98 GLY A N 1
ATOM 759 C CA . GLY A 1 98 ? -29.153 5.648 39.656 1.00 89.62 98 GLY A CA 1
ATOM 760 C C . GLY A 1 98 ? -29.818 4.523 38.857 1.00 89.62 98 GLY A C 1
ATOM 761 O O . GLY A 1 98 ? -29.135 3.789 38.136 1.00 89.62 98 GLY A O 1
ATOM 762 N N . GLU A 1 99 ? -31.149 4.412 38.919 1.00 88.19 99 GLU A N 1
ATOM 763 C CA . GLU A 1 99 ? -31.898 3.405 38.152 1.00 88.19 99 GLU A CA 1
ATOM 764 C C . GLU A 1 99 ? -31.852 3.666 36.642 1.00 88.19 99 GLU A C 1
ATOM 766 O O . GLU A 1 99 ? -31.660 2.737 35.852 1.00 88.19 99 GLU A O 1
ATOM 771 N N . GLN A 1 100 ? -31.946 4.928 36.218 1.00 89.44 100 GLN A N 1
ATOM 772 C CA . GLN A 1 100 ? -31.826 5.286 34.805 1.00 89.44 100 GLN A CA 1
ATOM 773 C C . GLN A 1 100 ? -30.434 4.947 34.253 1.00 89.44 100 GLN A C 1
ATOM 775 O O . GLN A 1 100 ? -30.320 4.381 33.162 1.00 89.44 100 GLN A O 1
ATOM 780 N N . ALA A 1 101 ? -29.374 5.223 35.016 1.00 89.31 101 ALA A N 1
ATOM 781 C CA . ALA A 1 101 ? -28.010 4.860 34.648 1.00 89.31 101 ALA A CA 1
ATOM 782 C C . ALA A 1 101 ? -27.836 3.335 34.549 1.00 89.31 101 ALA A C 1
ATOM 784 O O . ALA A 1 101 ? -27.253 2.845 33.581 1.00 89.31 101 ALA A O 1
ATOM 785 N N . LYS A 1 102 ? -28.395 2.572 35.498 1.00 88.12 102 LYS A N 1
ATOM 786 C CA . LYS A 1 102 ? -28.381 1.099 35.494 1.00 88.12 102 LYS A CA 1
ATOM 787 C C . LYS A 1 102 ? -29.116 0.523 34.279 1.00 88.12 102 LYS A C 1
ATOM 789 O O . LYS A 1 102 ? -28.603 -0.392 33.636 1.00 88.12 102 LYS A O 1
ATOM 794 N N . ALA A 1 103 ? -30.272 1.087 33.919 1.00 88.62 103 ALA A N 1
ATOM 795 C CA . ALA A 1 103 ? -31.032 0.686 32.735 1.00 88.62 103 ALA A CA 1
ATOM 796 C C . ALA A 1 103 ? -30.279 0.976 31.422 1.00 88.62 103 ALA A C 1
ATOM 798 O O . ALA A 1 103 ? -30.374 0.208 30.463 1.00 88.62 103 ALA A O 1
ATOM 799 N N . GLN A 1 104 ? -29.503 2.063 31.376 1.00 91.88 104 GLN A N 1
ATOM 800 C CA . GLN A 1 104 ? -28.757 2.476 30.184 1.00 91.88 104 GLN A CA 1
ATOM 801 C C . GLN A 1 104 ? -27.356 1.848 30.068 1.00 91.88 104 GLN A C 1
ATOM 803 O O . GLN A 1 104 ? -26.829 1.766 28.957 1.00 91.88 104 GLN A O 1
ATOM 808 N N . ASP A 1 105 ? -26.758 1.360 31.160 1.00 91.25 105 ASP A N 1
ATOM 809 C CA . ASP A 1 105 ? -25.386 0.821 31.190 1.00 91.25 105 ASP A CA 1
ATOM 810 C C . ASP A 1 105 ? -25.170 -0.324 30.185 1.00 91.25 105 ASP A C 1
ATOM 812 O O . ASP A 1 105 ? -24.194 -0.339 29.429 1.00 91.25 105 ASP A O 1
ATOM 816 N N . GLY A 1 106 ? -26.122 -1.258 30.105 1.00 91.25 106 GLY A N 1
ATOM 817 C CA . GLY A 1 106 ? -26.048 -2.379 29.167 1.00 91.25 106 GLY A CA 1
ATOM 818 C C . GLY A 1 106 ? -26.064 -1.936 27.700 1.00 91.25 106 GLY A C 1
ATOM 819 O O . GLY A 1 106 ? -25.336 -2.494 26.875 1.00 91.25 106 GLY A O 1
ATOM 820 N N . LEU A 1 107 ? -26.863 -0.916 27.372 1.00 92.62 107 LEU A N 1
ATOM 821 C CA . LEU A 1 107 ? -26.928 -0.353 26.025 1.00 92.62 107 LEU A CA 1
ATOM 822 C C . LEU A 1 107 ? -25.657 0.433 25.698 1.00 92.62 107 LEU A C 1
ATOM 824 O O . LEU A 1 107 ? -25.078 0.221 24.634 1.00 92.62 107 LEU A O 1
ATOM 828 N N . LYS A 1 108 ? -25.184 1.267 26.631 1.00 92.56 108 LYS A N 1
ATOM 829 C CA . LYS A 1 108 ? -23.943 2.037 26.490 1.00 92.56 108 LYS A CA 1
ATOM 830 C C . LYS A 1 108 ? -22.759 1.123 26.172 1.00 92.56 108 LYS A C 1
ATOM 832 O O . LYS A 1 108 ? -22.098 1.315 25.158 1.00 92.56 108 LYS A O 1
ATOM 837 N N . LYS A 1 109 ? -22.581 0.041 26.940 1.00 93.75 109 LYS A N 1
ATOM 838 C CA . LYS A 1 109 ? -21.529 -0.965 26.697 1.00 93.75 109 LYS A CA 1
ATOM 839 C C . LYS A 1 109 ? -21.614 -1.600 25.307 1.00 93.75 109 LYS A C 1
ATOM 841 O O . LYS A 1 109 ? -20.588 -1.838 24.671 1.00 93.75 109 LYS A O 1
ATOM 846 N N . ARG A 1 110 ? -22.825 -1.894 24.820 1.00 94.12 110 ARG A N 1
ATOM 847 C CA . ARG A 1 110 ? -23.024 -2.444 23.466 1.00 94.12 110 ARG A CA 1
ATOM 848 C C . ARG A 1 110 ? -22.697 -1.419 22.386 1.00 94.12 110 ARG A C 1
ATOM 850 O O . ARG A 1 110 ? -22.066 -1.791 21.401 1.00 94.12 110 ARG A O 1
ATOM 857 N N . MET A 1 111 ? -23.088 -0.160 22.574 1.00 95.44 111 MET A N 1
ATOM 858 C CA . MET A 1 111 ? -22.756 0.922 21.646 1.00 95.44 111 MET A CA 1
ATOM 859 C C . MET A 1 111 ? -21.250 1.166 21.582 1.00 95.44 111 MET A C 1
ATOM 861 O O . MET A 1 111 ? -20.704 1.231 20.485 1.00 95.44 111 MET A O 1
ATOM 865 N N . ASP A 1 112 ? -20.571 1.203 22.729 1.00 95.25 112 ASP A N 1
ATOM 866 C CA . ASP A 1 112 ? -19.117 1.367 22.796 1.00 95.25 112 ASP A CA 1
ATOM 867 C C . ASP A 1 112 ? -18.399 0.205 22.095 1.00 95.25 112 ASP A C 1
ATOM 869 O O . ASP A 1 112 ? -17.481 0.416 21.299 1.00 95.25 112 ASP A O 1
ATOM 873 N N . LYS A 1 113 ? -18.863 -1.035 22.312 1.00 96.00 113 LYS A N 1
ATOM 874 C CA . LYS A 1 113 ? -18.327 -2.215 21.620 1.00 96.00 113 LYS A CA 1
ATOM 875 C C . LYS A 1 113 ? -18.548 -2.139 20.110 1.00 96.00 113 LYS A C 1
ATOM 877 O O . LYS A 1 113 ? -17.617 -2.407 19.357 1.00 96.00 113 LYS A O 1
ATOM 882 N N . LEU A 1 114 ? -19.753 -1.776 19.669 1.00 96.00 114 LEU A N 1
ATOM 883 C CA . LEU A 1 114 ? -20.081 -1.655 18.249 1.00 96.00 114 LEU A CA 1
ATOM 884 C C . LEU A 1 114 ? -19.243 -0.567 17.578 1.00 96.00 114 LEU A C 1
ATOM 886 O O . LEU A 1 114 ? -18.690 -0.808 16.510 1.00 96.00 114 LEU A O 1
ATOM 890 N N . LYS A 1 115 ? -19.095 0.592 18.225 1.00 96.81 115 LYS A N 1
ATOM 891 C CA . LYS A 1 115 ? -18.250 1.687 17.745 1.00 96.81 115 LYS A CA 1
ATOM 892 C C . LYS A 1 115 ? -16.798 1.238 17.600 1.00 96.81 115 LYS A C 1
ATOM 894 O O . LYS A 1 115 ? -16.211 1.424 16.542 1.00 96.81 115 LYS A O 1
ATOM 899 N N . ALA A 1 116 ? -16.253 0.560 18.610 1.00 96.50 116 ALA A N 1
ATOM 900 C CA . ALA A 1 116 ? -14.892 0.036 18.550 1.00 96.50 116 ALA A CA 1
ATOM 901 C C . ALA A 1 116 ? -14.722 -1.035 17.456 1.00 96.50 116 ALA A C 1
ATOM 903 O O . ALA A 1 116 ? -13.657 -1.148 16.854 1.00 96.50 116 ALA A O 1
ATOM 904 N N . THR A 1 117 ? -15.735 -1.866 17.201 1.00 96.06 117 THR A N 1
ATOM 905 C CA . THR A 1 117 ? -15.705 -2.809 16.073 1.00 96.06 117 THR A CA 1
ATOM 906 C C . THR A 1 117 ? -15.745 -2.068 14.741 1.00 96.06 117 THR A C 1
ATOM 908 O O . THR A 1 117 ? -14.927 -2.370 13.879 1.00 96.06 117 THR A O 1
ATOM 911 N N . LEU A 1 118 ? -16.626 -1.076 14.595 1.00 96.62 118 LEU A N 1
ATOM 912 C CA . LEU A 1 118 ? -16.758 -0.272 13.382 1.00 96.62 118 LEU A CA 1
ATOM 913 C C . LEU A 1 118 ? -15.453 0.457 13.039 1.00 96.62 118 LEU A C 1
ATOM 915 O O . LEU A 1 118 ? -15.000 0.388 11.900 1.00 96.62 118 LEU A O 1
ATOM 919 N N . GLU A 1 119 ? -14.818 1.092 14.026 1.00 96.56 119 GLU A N 1
ATOM 920 C CA . GLU A 1 119 ? -13.530 1.775 13.853 1.00 96.56 119 GLU A CA 1
ATOM 921 C C . GLU A 1 119 ? -12.437 0.812 13.375 1.00 96.56 119 GLU A C 1
ATOM 923 O O . GLU A 1 119 ? -11.739 1.113 12.408 1.00 96.56 119 GLU A O 1
ATOM 928 N N . ARG A 1 120 ? -12.338 -0.386 13.970 1.00 95.69 120 ARG A N 1
ATOM 929 C CA . ARG A 1 120 ? -11.381 -1.412 13.519 1.00 95.69 120 ARG A CA 1
ATOM 930 C C . ARG A 1 120 ? -11.667 -1.886 12.098 1.00 95.69 120 ARG A C 1
ATOM 932 O O . ARG A 1 120 ? -10.745 -2.006 11.301 1.00 95.69 120 ARG A O 1
ATOM 939 N N . THR A 1 121 ? -12.933 -2.148 11.766 1.00 94.19 121 THR A N 1
ATOM 940 C CA . THR A 1 121 ? -13.302 -2.572 10.406 1.00 94.19 121 THR A CA 1
ATOM 941 C C . THR A 1 121 ? -13.040 -1.479 9.378 1.00 94.19 121 THR A C 1
ATOM 943 O O . THR A 1 121 ? -12.611 -1.780 8.271 1.00 94.19 121 THR A O 1
ATOM 946 N N . HIS A 1 122 ? -13.244 -0.215 9.750 1.00 95.75 122 HIS A N 1
ATOM 947 C CA . HIS A 1 122 ? -12.951 0.921 8.888 1.00 95.75 122 HIS A CA 1
ATOM 948 C C . HIS A 1 122 ? -11.444 1.052 8.647 1.00 95.75 122 HIS A C 1
ATOM 950 O O . HIS A 1 122 ? -11.025 1.211 7.508 1.00 95.75 122 HIS A O 1
ATOM 956 N N . GLN A 1 123 ? -10.620 0.927 9.691 1.00 96.19 123 GLN A N 1
ATOM 957 C CA . GLN A 1 123 ? -9.158 0.936 9.553 1.00 96.19 123 GLN A CA 1
ATOM 958 C C . GLN A 1 123 ? -8.665 -0.193 8.641 1.00 96.19 123 GLN A C 1
ATOM 960 O O . GLN A 1 123 ? -7.930 0.073 7.696 1.00 96.19 123 GLN A O 1
ATOM 965 N N . ALA A 1 124 ? -9.139 -1.424 8.855 1.00 95.31 124 ALA A N 1
ATOM 966 C CA . ALA A 1 124 ? -8.775 -2.563 8.013 1.00 95.31 124 ALA A CA 1
ATOM 967 C C . ALA A 1 124 ? -9.200 -2.369 6.546 1.00 95.31 124 ALA A C 1
ATOM 969 O O . ALA A 1 124 ? -8.457 -2.715 5.630 1.00 95.31 124 ALA A O 1
ATOM 970 N N . LEU A 1 125 ? -10.380 -1.785 6.310 1.00 95.56 125 LEU A N 1
ATOM 971 C CA . LEU A 1 125 ? -10.848 -1.467 4.963 1.00 95.56 125 LEU A CA 1
ATOM 972 C C . LEU A 1 125 ? -9.961 -0.418 4.280 1.00 95.56 125 LEU A C 1
ATOM 974 O O . LEU A 1 125 ? -9.650 -0.564 3.102 1.00 95.56 125 LEU A O 1
ATOM 978 N N . GLU A 1 126 ? -9.552 0.628 4.996 1.00 94.12 126 GLU A N 1
ATOM 979 C CA . GLU A 1 126 ? -8.671 1.662 4.443 1.00 94.12 126 GLU A CA 1
ATOM 980 C C . GLU A 1 126 ? -7.260 1.127 4.158 1.00 94.12 126 GLU A C 1
ATOM 982 O O . GLU A 1 126 ? -6.678 1.459 3.125 1.00 94.12 126 GLU A O 1
ATOM 987 N N . GLU A 1 127 ? -6.731 0.239 5.003 1.00 94.62 127 GLU A N 1
ATOM 988 C CA . GLU A 1 127 ? -5.472 -0.467 4.731 1.00 94.62 127 GLU A CA 1
ATOM 989 C C . GLU A 1 127 ? -5.561 -1.325 3.463 1.00 94.62 127 GLU A C 1
ATOM 991 O O . GLU A 1 127 ? -4.655 -1.296 2.630 1.00 94.62 127 GLU A O 1
ATOM 996 N N . GLU A 1 128 ? -6.658 -2.062 3.283 1.00 91.75 128 GLU A N 1
ATOM 997 C CA . GLU A 1 128 ? -6.839 -2.927 2.117 1.00 91.75 128 GLU A CA 1
ATOM 998 C C . GLU A 1 128 ? -7.057 -2.128 0.826 1.00 91.75 128 GLU A C 1
ATOM 1000 O O . GLU A 1 128 ? -6.4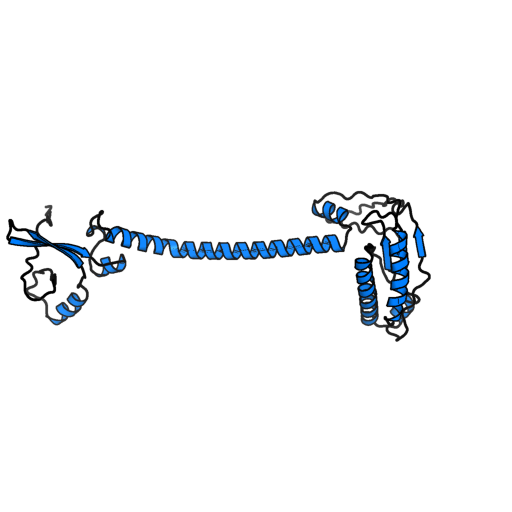90 -2.452 -0.223 1.00 91.75 128 GLU A O 1
ATOM 1005 N N . LYS A 1 129 ? -7.805 -1.020 0.905 1.00 89.69 129 LYS A N 1
ATOM 1006 C CA . LYS A 1 129 ? -7.911 -0.059 -0.199 1.00 89.69 129 LYS A CA 1
ATOM 1007 C C . LYS A 1 129 ? -6.543 0.489 -0.578 1.00 89.69 129 LYS A C 1
ATOM 1009 O O . LYS A 1 129 ? -6.221 0.511 -1.762 1.00 89.69 129 LYS A O 1
ATOM 1014 N N . LYS A 1 130 ? -5.728 0.887 0.404 1.00 90.44 130 LYS A N 1
ATOM 1015 C CA . LYS A 1 130 ? -4.379 1.401 0.152 1.00 90.44 130 LYS A CA 1
ATOM 1016 C C . LYS A 1 130 ? -3.511 0.363 -0.559 1.00 90.44 130 LYS A C 1
ATOM 1018 O O . LYS A 1 130 ? -2.933 0.691 -1.585 1.00 90.44 130 LYS A O 1
ATOM 1023 N N . LYS A 1 131 ? -3.485 -0.889 -0.090 1.00 90.88 131 LYS A N 1
ATOM 1024 C CA . LYS A 1 131 ? -2.745 -1.971 -0.768 1.00 90.88 131 LYS A CA 1
ATOM 1025 C C . LYS A 1 131 ? -3.216 -2.187 -2.204 1.00 90.88 131 LYS A C 1
ATOM 1027 O O . LYS A 1 131 ? -2.394 -2.414 -3.082 1.00 90.88 131 LYS A O 1
ATOM 1032 N N . THR A 1 132 ? -4.526 -2.113 -2.444 1.00 88.06 132 THR A N 1
ATOM 1033 C CA . THR A 1 132 ? -5.099 -2.269 -3.791 1.00 88.06 132 THR A CA 1
ATOM 1034 C C . THR A 1 132 ? -4.643 -1.143 -4.719 1.00 88.06 132 THR A C 1
ATOM 1036 O O . THR A 1 132 ? -4.280 -1.398 -5.864 1.00 88.06 132 THR A O 1
ATOM 1039 N N . VAL A 1 133 ? -4.629 0.097 -4.219 1.00 87.44 133 VAL A N 1
ATOM 1040 C CA . VAL A 1 133 ? -4.121 1.258 -4.958 1.00 87.44 133 VAL A CA 1
ATOM 1041 C C . VAL A 1 133 ? -2.623 1.106 -5.213 1.00 87.44 133 VAL A C 1
ATOM 1043 O O . VAL A 1 133 ? -2.207 1.166 -6.363 1.00 87.44 133 VAL A O 1
ATOM 1046 N N . ASP A 1 134 ? -1.823 0.835 -4.182 1.00 88.00 134 ASP A N 1
ATOM 1047 C CA . ASP A 1 134 ? -0.371 0.664 -4.310 1.00 88.00 134 ASP A CA 1
ATOM 1048 C C . ASP A 1 134 ? -0.026 -0.438 -5.332 1.00 88.00 134 ASP A C 1
ATOM 1050 O O . ASP A 1 134 ? 0.854 -0.253 -6.171 1.00 88.00 134 ASP A O 1
ATOM 1054 N N . LEU A 1 135 ? -0.777 -1.547 -5.337 1.00 88.38 135 LEU A N 1
ATOM 1055 C CA . LEU A 1 135 ? -0.633 -2.615 -6.328 1.00 88.38 135 LEU A CA 1
ATOM 1056 C C . LEU A 1 135 ? -0.944 -2.128 -7.750 1.00 88.38 135 LEU A C 1
ATOM 1058 O O . LEU A 1 135 ? -0.179 -2.400 -8.674 1.00 88.38 135 LEU A O 1
ATOM 1062 N N . LEU A 1 136 ? -2.031 -1.378 -7.938 1.00 87.31 136 LEU A N 1
ATOM 1063 C CA . LEU A 1 136 ? -2.404 -0.845 -9.250 1.00 87.31 136 LEU A CA 1
ATOM 1064 C C . LEU A 1 136 ? -1.329 0.099 -9.815 1.00 87.31 136 LEU A C 1
ATOM 1066 O O . LEU A 1 136 ? -1.009 0.022 -11.000 1.00 87.31 136 LEU A O 1
ATOM 1070 N N . TYR A 1 137 ? -0.744 0.942 -8.960 1.00 83.38 137 TYR A N 1
ATOM 1071 C CA . TYR A 1 137 ? 0.358 1.843 -9.316 1.00 83.38 137 TYR A CA 1
ATOM 1072 C C . TYR A 1 137 ? 1.702 1.122 -9.493 1.00 83.38 137 TYR A C 1
ATOM 1074 O O . TYR A 1 137 ? 2.597 1.671 -10.129 1.00 83.38 137 TYR A O 1
ATOM 1082 N N . SER A 1 138 ? 1.862 -0.090 -8.950 1.00 82.69 138 SER A N 1
ATOM 1083 C CA . SER A 1 138 ? 3.060 -0.905 -9.193 1.00 82.69 138 SER A CA 1
ATOM 1084 C C . SER A 1 138 ? 3.055 -1.567 -10.573 1.00 82.69 138 SER A C 1
ATOM 1086 O O . SER A 1 138 ? 4.120 -1.826 -11.123 1.00 82.69 138 SER A O 1
ATOM 1088 N N . ILE A 1 139 ? 1.866 -1.805 -11.137 1.00 83.38 139 ILE A N 1
ATOM 1089 C CA . ILE A 1 139 ? 1.685 -2.451 -12.444 1.00 83.38 139 ILE A CA 1
ATOM 1090 C C . ILE A 1 139 ? 1.620 -1.402 -13.561 1.00 83.38 139 ILE A C 1
ATOM 1092 O O . ILE A 1 139 ? 2.300 -1.519 -14.579 1.00 83.38 139 ILE A O 1
ATOM 1096 N N . PHE A 1 140 ? 0.823 -0.345 -13.381 1.00 83.00 140 PHE A N 1
ATOM 1097 C CA . PHE A 1 140 ? 0.553 0.638 -14.432 1.00 83.00 140 PHE A CA 1
ATOM 1098 C C . PHE A 1 140 ? 1.174 2.011 -14.142 1.00 83.00 140 PHE A C 1
ATOM 1100 O O . PHE A 1 140 ? 1.284 2.408 -12.980 1.00 83.00 140 PHE A O 1
ATOM 1107 N N . PRO A 1 141 ? 1.495 2.804 -15.186 1.00 80.75 141 PRO A N 1
ATOM 1108 C CA . PRO A 1 141 ? 1.832 4.214 -15.023 1.00 80.75 141 PRO A CA 1
ATOM 1109 C C . PRO A 1 141 ? 0.724 4.971 -14.280 1.00 80.75 141 PRO A C 1
ATOM 1111 O O . PRO A 1 141 ? -0.461 4.671 -14.429 1.00 80.75 141 PRO A O 1
ATOM 1114 N N . GLY A 1 142 ? 1.096 5.974 -13.482 1.00 81.44 142 GLY A N 1
ATOM 1115 C CA . GLY A 1 142 ? 0.178 6.574 -12.509 1.00 81.44 142 GLY A CA 1
ATOM 1116 C C . GLY A 1 142 ? -1.086 7.221 -13.091 1.00 81.44 142 GLY A C 1
ATOM 1117 O O . GLY A 1 142 ? -2.130 7.218 -12.443 1.00 81.44 142 GLY A O 1
ATOM 1118 N N . ASP A 1 143 ? -1.021 7.743 -14.314 1.00 81.19 143 ASP A N 1
ATOM 1119 C CA . ASP A 1 143 ? -2.170 8.301 -15.029 1.00 81.19 143 ASP A CA 1
ATOM 1120 C C . ASP A 1 143 ? -3.135 7.209 -15.526 1.00 81.19 143 ASP A C 1
ATOM 1122 O O . ASP A 1 143 ? -4.353 7.376 -15.448 1.00 81.19 143 ASP A O 1
ATOM 1126 N N . VAL A 1 144 ? -2.599 6.074 -15.982 1.00 82.12 144 VAL A N 1
ATOM 1127 C CA . VAL A 1 144 ? -3.369 4.883 -16.370 1.00 82.12 144 VAL A CA 1
ATOM 1128 C C . VAL A 1 144 ? -4.003 4.239 -15.136 1.00 82.12 144 VAL A C 1
ATOM 1130 O O . VAL A 1 144 ? -5.206 3.978 -15.136 1.00 82.12 144 VAL A O 1
ATOM 1133 N N . ALA A 1 145 ? -3.234 4.062 -14.057 1.00 85.00 145 ALA A N 1
ATOM 1134 C CA . ALA A 1 145 ? -3.725 3.538 -12.785 1.00 85.00 145 ALA A CA 1
ATOM 1135 C C . ALA A 1 145 ? -4.891 4.379 -12.239 1.00 85.00 145 ALA A C 1
ATOM 1137 O O . ALA A 1 145 ? -5.914 3.834 -11.825 1.00 85.00 145 ALA A O 1
ATOM 1138 N N . GLN A 1 146 ? -4.790 5.710 -12.305 1.00 86.06 146 GLN A N 1
ATOM 1139 C CA . GLN A 1 146 ? -5.855 6.606 -11.854 1.00 86.06 146 GLN A CA 1
ATOM 1140 C C . GLN A 1 146 ? -7.143 6.460 -12.679 1.00 86.06 146 GLN A C 1
ATOM 1142 O O . GLN A 1 146 ? -8.232 6.423 -12.105 1.00 86.06 146 GLN A O 1
ATOM 1147 N N . GLN A 1 147 ? -7.039 6.368 -14.007 1.00 83.38 147 GLN A N 1
ATOM 1148 C CA . GLN A 1 147 ? -8.203 6.183 -14.884 1.00 83.38 147 GLN A CA 1
ATOM 1149 C C . GLN A 1 147 ? -8.884 4.832 -14.634 1.00 83.38 147 GLN A C 1
ATOM 1151 O O . GLN A 1 147 ? -10.106 4.781 -14.476 1.00 83.38 147 GLN A O 1
ATOM 1156 N N . LEU A 1 148 ? -8.097 3.758 -14.504 1.00 84.94 148 LEU A N 1
ATOM 1157 C CA . LEU A 1 148 ? -8.605 2.421 -14.180 1.00 84.94 148 LEU A CA 1
ATOM 1158 C C . LEU A 1 148 ? -9.286 2.388 -12.810 1.00 84.94 148 LEU A C 1
ATOM 1160 O O . LEU A 1 148 ? -10.373 1.829 -12.676 1.00 84.94 148 LEU A O 1
ATOM 1164 N N . TRP A 1 149 ? -8.700 3.044 -11.805 1.00 83.75 149 TRP A N 1
ATOM 1165 C CA . TRP A 1 149 ? -9.296 3.160 -10.473 1.00 83.75 149 TRP A CA 1
ATOM 1166 C C . TRP A 1 149 ? -10.649 3.884 -10.492 1.00 83.75 149 TRP A C 1
ATOM 1168 O O . TRP A 1 149 ? -11.556 3.547 -9.733 1.00 83.75 149 TRP A O 1
ATOM 1178 N N . GLN A 1 150 ? -10.810 4.863 -11.383 1.00 86.31 150 GLN A N 1
ATOM 1179 C CA . GLN A 1 150 ? -12.064 5.591 -11.585 1.00 86.31 150 GLN A CA 1
ATOM 1180 C C . GLN A 1 150 ? -13.076 4.836 -12.467 1.00 86.31 150 GLN A C 1
ATOM 1182 O O . GLN A 1 150 ? -14.166 5.353 -12.712 1.00 86.31 150 GLN A O 1
ATOM 1187 N N . GLY A 1 151 ? -12.739 3.634 -12.953 1.00 84.31 151 GLY A N 1
ATOM 1188 C CA . GLY A 1 151 ? -13.579 2.854 -13.866 1.00 84.31 151 GLY A CA 1
ATOM 1189 C C . GLY A 1 151 ? -13.688 3.458 -15.269 1.00 84.31 151 GLY A C 1
ATOM 1190 O O . GLY A 1 151 ? -14.629 3.152 -15.999 1.00 84.31 151 GLY A O 1
ATOM 1191 N N . GLN A 1 152 ? -12.761 4.341 -15.642 1.00 85.94 152 GLN A N 1
ATOM 1192 C CA . GLN A 1 152 ? -12.721 4.954 -16.966 1.00 85.94 152 GLN A CA 1
ATOM 1193 C C . GLN A 1 152 ? -12.037 4.021 -17.968 1.00 85.94 152 GLN A C 1
ATOM 1195 O O . GLN A 1 152 ? -11.101 3.295 -17.632 1.00 85.94 152 GLN A O 1
ATOM 1200 N N . GLN A 1 153 ? -12.487 4.061 -19.223 1.00 80.25 153 GLN A N 1
ATOM 1201 C CA . GLN A 1 153 ? -11.793 3.372 -20.308 1.00 80.25 153 GLN A CA 1
ATOM 1202 C C . GLN A 1 153 ? -10.493 4.105 -20.646 1.00 80.25 153 GLN A C 1
ATOM 1204 O O . GLN A 1 153 ? -10.504 5.299 -20.945 1.00 80.25 153 GLN A O 1
ATOM 1209 N N . VAL A 1 154 ? -9.381 3.372 -20.635 1.00 81.31 154 VAL A N 1
ATOM 1210 C CA . VAL A 1 154 ? -8.070 3.885 -21.039 1.00 81.31 154 VAL A CA 1
ATOM 1211 C C . VAL A 1 154 ? -7.942 3.735 -22.551 1.00 81.31 154 VAL A C 1
ATOM 1213 O O . VAL A 1 154 ? -7.973 2.623 -23.072 1.00 81.31 154 VAL A O 1
ATOM 1216 N N . GLN A 1 155 ? -7.807 4.852 -23.265 1.00 79.38 155 GLN A N 1
ATOM 1217 C CA . GLN A 1 155 ? -7.552 4.818 -24.705 1.00 79.38 155 GLN A CA 1
ATOM 1218 C C . GLN A 1 155 ? -6.066 4.621 -25.009 1.00 79.38 155 GLN A C 1
ATOM 1220 O O . GLN A 1 155 ? -5.199 5.111 -24.277 1.00 79.38 155 GLN A O 1
ATOM 1225 N N . ALA A 1 156 ? -5.787 3.933 -26.117 1.00 77.50 156 ALA A N 1
ATOM 1226 C CA . ALA A 1 156 ? -4.440 3.808 -26.656 1.00 77.50 156 ALA A CA 1
ATOM 1227 C C . ALA A 1 156 ? -3.868 5.198 -26.975 1.00 77.50 156 ALA A C 1
ATOM 1229 O O . ALA A 1 156 ? -4.561 6.067 -27.509 1.00 77.50 156 ALA A O 1
ATOM 1230 N N . ARG A 1 157 ? -2.599 5.419 -26.627 1.00 72.06 157 ARG A N 1
ATOM 1231 C CA . ARG A 1 157 ? -1.927 6.714 -26.777 1.00 72.06 157 ARG A CA 1
ATOM 1232 C C . ARG A 1 157 ? -0.592 6.547 -27.468 1.00 72.06 157 ARG A C 1
ATOM 1234 O O . ARG A 1 157 ? 0.256 5.827 -26.972 1.00 72.06 157 ARG A O 1
ATOM 1241 N N . LYS A 1 158 ? -0.380 7.266 -28.564 1.00 76.69 158 LYS A N 1
ATOM 1242 C CA . LYS A 1 158 ? 0.931 7.341 -29.208 1.00 76.69 158 LYS A CA 1
ATOM 1243 C C . LYS A 1 158 ? 1.881 8.221 -28.386 1.00 76.69 158 LYS A C 1
ATOM 1245 O O . LYS A 1 158 ? 1.478 9.273 -27.887 1.00 76.69 158 LYS A O 1
ATOM 1250 N N . PHE A 1 159 ? 3.131 7.785 -28.268 1.00 78.25 159 PHE A N 1
ATOM 1251 C CA . PHE A 1 159 ? 4.209 8.525 -27.618 1.00 78.25 159 PHE A CA 1
ATOM 1252 C C . PHE A 1 159 ? 5.366 8.682 -28.606 1.00 78.25 159 PHE A C 1
ATOM 1254 O O . PHE A 1 159 ? 5.874 7.682 -29.105 1.00 78.25 159 PHE A O 1
ATOM 1261 N N . ASP A 1 160 ? 5.764 9.925 -28.881 1.00 74.94 160 ASP A N 1
ATOM 1262 C CA . ASP A 1 160 ? 6.800 10.228 -29.878 1.00 74.94 160 ASP A CA 1
ATOM 1263 C C . ASP A 1 160 ? 8.228 10.162 -29.293 1.00 74.94 160 ASP A C 1
ATOM 1265 O O . ASP A 1 160 ? 9.160 9.748 -29.975 1.00 74.94 160 ASP A O 1
ATOM 1269 N N . ASP A 1 161 ? 8.389 10.521 -28.013 1.00 82.81 161 ASP A N 1
ATOM 1270 C CA . ASP A 1 161 ? 9.683 10.684 -27.335 1.00 82.81 161 ASP A CA 1
ATOM 1271 C C . ASP A 1 161 ? 9.914 9.576 -26.290 1.00 82.81 161 ASP A C 1
ATOM 1273 O O . ASP A 1 161 ? 9.863 9.810 -25.075 1.00 82.81 161 ASP A O 1
ATOM 1277 N N . VAL A 1 162 ? 10.125 8.344 -26.764 1.00 84.06 162 VAL A N 1
ATOM 1278 C CA . VAL A 1 162 ? 10.381 7.170 -25.914 1.00 84.06 162 VAL A CA 1
ATOM 1279 C C . VAL A 1 162 ? 11.663 6.465 -26.349 1.00 84.06 162 VAL A C 1
ATOM 1281 O O . VAL A 1 162 ? 11.935 6.279 -27.537 1.00 84.06 162 VAL A O 1
ATOM 1284 N N . THR A 1 163 ? 12.464 6.041 -25.372 1.00 84.19 163 THR A N 1
ATOM 1285 C CA . THR A 1 163 ? 13.579 5.114 -25.601 1.00 84.19 163 THR A CA 1
ATOM 1286 C C . THR A 1 163 ? 13.311 3.827 -24.848 1.00 84.19 163 THR A C 1
ATOM 1288 O O . THR A 1 163 ? 13.004 3.865 -23.655 1.00 84.19 163 THR A O 1
ATOM 1291 N N . MET A 1 164 ? 13.463 2.704 -25.543 1.00 86.69 164 MET A N 1
ATOM 1292 C CA . MET A 1 164 ? 13.340 1.373 -24.964 1.00 86.69 164 MET A CA 1
ATOM 1293 C C . MET A 1 164 ? 14.674 0.648 -24.969 1.00 86.69 164 MET A C 1
ATOM 1295 O O . MET A 1 164 ? 15.524 0.882 -25.833 1.00 86.69 164 MET A O 1
ATOM 1299 N N . LEU A 1 165 ? 14.830 -0.235 -23.993 1.00 85.00 165 LEU A N 1
ATOM 1300 C CA . LEU A 1 165 ? 15.927 -1.178 -23.896 1.00 85.00 165 LEU A CA 1
ATOM 1301 C C . LEU A 1 165 ? 15.347 -2.578 -23.821 1.00 85.00 165 LEU A C 1
ATOM 1303 O O . LEU A 1 165 ? 14.540 -2.870 -22.937 1.00 85.00 165 LEU A O 1
ATOM 1307 N N . PHE A 1 166 ? 15.799 -3.419 -24.743 1.00 85.31 166 PHE A N 1
ATOM 1308 C CA . PHE A 1 166 ? 15.526 -4.845 -24.749 1.00 85.31 166 PHE A CA 1
ATOM 1309 C C . PHE A 1 166 ? 16.790 -5.591 -24.349 1.00 85.31 166 PHE A C 1
ATOM 1311 O O . PHE A 1 166 ? 17.883 -5.300 -24.841 1.00 85.31 166 PHE A O 1
ATOM 1318 N N . SER A 1 167 ? 16.629 -6.545 -23.444 1.00 83.62 167 SER A N 1
ATOM 1319 C CA . SER A 1 167 ? 17.699 -7.432 -23.009 1.00 83.62 167 SER A CA 1
ATOM 1320 C C . SER A 1 167 ? 17.197 -8.863 -22.995 1.00 83.62 167 SER A C 1
ATOM 1322 O O . SER A 1 167 ? 16.021 -9.097 -22.721 1.00 83.62 167 SER A O 1
ATOM 1324 N N . ASP A 1 168 ? 18.098 -9.786 -23.300 1.00 86.19 168 ASP A N 1
ATOM 1325 C CA . ASP A 1 168 ? 17.826 -11.215 -23.374 1.00 86.19 168 ASP A CA 1
ATOM 1326 C C . ASP A 1 168 ? 19.013 -12.000 -22.804 1.00 86.19 168 ASP A C 1
ATOM 1328 O O . ASP A 1 168 ? 20.167 -11.567 -22.945 1.00 86.19 168 ASP A O 1
ATOM 1332 N N . ILE A 1 169 ? 18.745 -13.125 -22.137 1.00 86.06 169 ILE A N 1
ATOM 1333 C CA . ILE A 1 169 ? 19.780 -13.928 -21.477 1.00 86.06 169 ILE A CA 1
ATOM 1334 C C . ILE A 1 169 ? 20.349 -14.939 -22.472 1.00 86.06 169 ILE A C 1
ATOM 1336 O O . ILE A 1 169 ? 19.679 -15.855 -22.950 1.00 86.06 169 ILE A O 1
ATOM 1340 N N . VAL A 1 170 ? 21.651 -14.847 -22.728 1.00 85.50 170 VAL A N 1
ATOM 1341 C CA . VAL A 1 170 ? 22.322 -15.749 -23.667 1.00 85.50 170 VAL A CA 1
ATOM 1342 C C . VAL A 1 170 ? 22.294 -17.175 -23.126 1.00 85.50 170 VAL A C 1
ATOM 1344 O O . VAL A 1 170 ? 22.805 -17.475 -22.047 1.00 85.50 170 VAL A O 1
ATOM 1347 N N . GLY A 1 171 ? 21.733 -18.088 -23.918 1.00 83.31 171 GLY A N 1
ATOM 1348 C CA . GLY A 1 171 ? 21.710 -19.510 -23.587 1.00 83.31 171 GLY A CA 1
ATOM 1349 C C . GLY A 1 171 ? 20.682 -19.896 -22.522 1.00 83.31 171 GLY A C 1
ATOM 1350 O O . GLY A 1 171 ? 20.762 -21.010 -22.002 1.00 83.31 171 GLY A O 1
ATOM 1351 N N . PHE A 1 172 ? 19.693 -19.046 -22.230 1.00 87.06 172 PHE A N 1
ATOM 1352 C CA . PHE A 1 172 ? 18.629 -19.347 -21.268 1.00 87.06 172 PHE A CA 1
ATOM 1353 C C . PHE A 1 172 ? 17.904 -20.666 -21.551 1.00 87.06 172 PHE A C 1
ATOM 1355 O O . PHE A 1 172 ? 17.706 -21.470 -20.644 1.00 87.06 172 PHE A O 1
ATOM 1362 N N . THR A 1 173 ? 17.607 -20.962 -22.821 1.00 87.50 173 THR A N 1
ATOM 1363 C CA . THR A 1 173 ? 16.992 -22.244 -23.215 1.00 87.50 173 THR A CA 1
ATOM 1364 C C . THR A 1 173 ? 17.827 -23.448 -22.754 1.00 87.50 173 THR A C 1
ATOM 1366 O O . THR A 1 173 ? 17.276 -24.453 -22.307 1.00 87.50 173 THR A O 1
ATOM 1369 N N . ALA A 1 174 ? 19.160 -23.353 -22.816 1.00 87.12 174 ALA A N 1
ATOM 1370 C CA . ALA A 1 174 ? 20.049 -24.415 -22.352 1.00 87.12 174 ALA A CA 1
ATOM 1371 C C . ALA A 1 174 ? 20.065 -24.518 -20.819 1.00 87.12 174 ALA A C 1
ATOM 1373 O O . ALA A 1 174 ? 20.034 -25.629 -20.293 1.00 87.12 174 ALA A O 1
ATOM 1374 N N . ILE A 1 175 ? 20.045 -23.382 -20.115 1.00 86.75 175 ILE A N 1
ATOM 1375 C CA . ILE A 1 175 ? 19.950 -23.325 -18.648 1.00 86.75 175 ILE A CA 1
ATOM 1376 C C . ILE A 1 175 ? 18.641 -23.983 -18.183 1.00 86.75 175 ILE A C 1
ATOM 1378 O O . ILE A 1 175 ? 18.655 -24.856 -17.319 1.00 86.75 175 ILE A O 1
ATOM 1382 N N . CYS A 1 176 ? 17.508 -23.656 -18.809 1.00 88.75 176 CYS A N 1
ATOM 1383 C CA . CYS A 1 176 ? 16.215 -24.278 -18.513 1.00 88.75 176 CYS A CA 1
ATOM 1384 C C . CYS A 1 176 ? 16.186 -25.788 -18.773 1.00 88.75 176 CYS A C 1
ATOM 1386 O O . CYS A 1 176 ? 15.473 -26.508 -18.078 1.00 88.75 176 CYS A O 1
ATOM 1388 N N . ALA A 1 177 ? 16.934 -26.270 -19.768 1.00 90.38 177 ALA A N 1
ATOM 1389 C CA . ALA A 1 177 ? 17.006 -27.692 -20.091 1.00 90.38 177 ALA A CA 1
ATOM 1390 C C . ALA A 1 177 ? 17.907 -28.490 -19.129 1.00 90.38 177 ALA A C 1
ATOM 1392 O O . ALA A 1 177 ? 17.708 -29.694 -18.973 1.00 90.38 177 ALA A O 1
ATOM 1393 N N . GLN A 1 178 ? 18.906 -27.846 -18.516 1.00 89.69 178 GLN A N 1
ATOM 1394 C CA . GLN A 1 178 ? 19.930 -28.506 -17.694 1.00 89.69 178 GLN A CA 1
ATOM 1395 C C . GLN A 1 178 ? 19.689 -28.354 -16.186 1.00 89.69 178 GLN A C 1
ATOM 1397 O O . GLN A 1 178 ? 20.098 -29.218 -15.408 1.00 89.69 178 GLN A O 1
ATOM 1402 N N . CYS A 1 179 ? 19.015 -27.285 -15.764 1.00 90.56 179 CYS A N 1
ATOM 1403 C CA . CYS A 1 179 ? 18.807 -26.949 -14.360 1.00 90.56 179 CYS A CA 1
ATOM 1404 C C . CYS A 1 179 ? 17.377 -27.258 -13.898 1.00 90.56 179 CYS A C 1
ATOM 1406 O O . CYS A 1 179 ? 16.445 -27.391 -14.691 1.00 90.56 179 CYS A O 1
ATOM 1408 N N . THR A 1 180 ? 17.171 -27.336 -12.581 1.00 92.44 180 THR A N 1
ATOM 1409 C CA . THR A 1 180 ? 15.812 -27.498 -12.047 1.00 92.44 180 THR A CA 1
ATOM 1410 C C . THR A 1 180 ? 15.014 -26.194 -12.180 1.00 92.44 180 THR A C 1
ATOM 1412 O O . THR A 1 180 ? 15.585 -25.113 -12.006 1.00 92.44 180 THR A O 1
ATOM 1415 N N . PRO A 1 181 ? 13.683 -26.253 -12.388 1.00 90.44 181 PRO A N 1
ATOM 1416 C CA . PRO A 1 181 ? 12.851 -25.052 -12.492 1.00 90.44 181 PRO A CA 1
ATOM 1417 C C . PRO A 1 181 ? 13.007 -24.100 -11.300 1.00 90.44 181 PRO A C 1
ATOM 1419 O O . PRO A 1 181 ? 13.035 -22.887 -11.472 1.00 90.44 181 PRO A O 1
ATOM 1422 N N . MET A 1 182 ? 13.175 -24.645 -10.091 1.00 91.69 182 MET A N 1
ATOM 1423 C CA . MET A 1 182 ? 13.344 -23.841 -8.880 1.00 91.69 182 MET A CA 1
ATOM 1424 C C . MET A 1 182 ? 14.653 -23.036 -8.890 1.00 91.69 182 MET A C 1
ATOM 1426 O O . MET A 1 182 ? 14.664 -21.881 -8.474 1.00 91.69 182 MET A O 1
ATOM 1430 N N . GLN A 1 183 ? 15.747 -23.617 -9.396 1.00 90.81 183 GLN A N 1
ATOM 1431 C CA . GLN A 1 183 ? 17.027 -22.912 -9.529 1.00 90.81 183 GLN A CA 1
ATOM 1432 C C . GLN A 1 183 ? 16.941 -21.784 -10.561 1.00 90.81 183 GLN A C 1
ATOM 1434 O O . GLN A 1 183 ? 17.438 -20.690 -10.306 1.00 90.81 183 GLN A O 1
ATOM 1439 N N . VAL A 1 184 ? 16.270 -22.027 -11.692 1.00 90.81 184 VAL A N 1
ATOM 1440 C CA . VAL A 1 184 ? 16.067 -21.009 -12.735 1.00 90.81 184 VAL A CA 1
ATOM 1441 C C . VAL A 1 184 ? 15.225 -19.848 -12.206 1.00 90.81 184 VAL A C 1
ATOM 1443 O O . VAL A 1 184 ? 15.607 -18.693 -12.370 1.00 90.81 184 VAL A O 1
ATOM 1446 N N . ILE A 1 185 ? 14.120 -20.140 -11.512 1.00 90.44 185 ILE A N 1
ATOM 1447 C CA . ILE A 1 185 ? 13.258 -19.111 -10.909 1.00 90.44 185 ILE A CA 1
ATOM 1448 C C . ILE A 1 185 ? 14.029 -18.295 -9.868 1.00 90.44 185 ILE A C 1
ATOM 1450 O O . ILE A 1 185 ? 13.918 -17.073 -9.849 1.00 90.44 185 ILE A O 1
ATOM 1454 N N . SER A 1 186 ? 14.832 -18.946 -9.020 1.00 90.75 186 SER A N 1
ATOM 1455 C CA . SER A 1 186 ? 15.638 -18.247 -8.014 1.00 90.75 186 SER A CA 1
ATOM 1456 C C . SER A 1 186 ? 16.650 -17.294 -8.655 1.00 90.75 186 SER A C 1
ATOM 1458 O O . SER A 1 186 ? 16.772 -16.157 -8.205 1.00 90.75 186 SER A O 1
ATOM 1460 N N . MET A 1 187 ? 17.332 -17.735 -9.718 1.00 90.69 187 MET A N 1
ATOM 1461 C CA . MET A 1 187 ? 18.279 -16.916 -10.481 1.00 90.69 187 MET A CA 1
ATOM 1462 C C . MET A 1 187 ? 17.588 -15.695 -11.107 1.00 90.69 187 MET A C 1
ATOM 1464 O O . MET A 1 187 ? 18.056 -14.571 -10.936 1.00 90.69 187 MET A O 1
ATOM 1468 N N . LEU A 1 188 ? 16.461 -15.902 -11.801 1.00 91.19 188 LEU A N 1
ATOM 1469 C CA . LEU A 1 188 ? 15.697 -14.815 -12.423 1.00 91.19 188 LEU A CA 1
ATOM 1470 C C . LEU A 1 188 ? 15.176 -13.820 -11.385 1.00 91.19 188 LEU A C 1
ATOM 1472 O O . LEU A 1 188 ? 15.268 -12.614 -11.591 1.00 91.19 188 LEU A O 1
ATOM 1476 N N . ASN A 1 189 ? 14.663 -14.309 -10.254 1.00 90.81 189 ASN A N 1
ATOM 1477 C CA . ASN A 1 189 ? 14.142 -13.447 -9.201 1.00 90.81 189 ASN A CA 1
ATOM 1478 C C . ASN A 1 189 ? 15.243 -12.568 -8.591 1.00 90.81 189 ASN A C 1
ATOM 1480 O O . ASN A 1 189 ? 15.024 -11.379 -8.369 1.00 90.81 189 ASN A O 1
ATOM 1484 N N . GLU A 1 190 ? 16.432 -13.122 -8.348 1.00 91.44 190 GLU A N 1
ATOM 1485 C CA . GLU A 1 190 ? 17.577 -12.358 -7.843 1.00 91.44 190 GLU A CA 1
ATOM 1486 C C . GLU A 1 190 ? 18.025 -11.276 -8.838 1.00 91.44 190 GLU A C 1
ATOM 1488 O O . GLU A 1 190 ? 18.194 -10.114 -8.462 1.00 91.44 190 GLU A O 1
ATOM 1493 N N . LEU A 1 191 ? 18.149 -11.642 -10.116 1.00 91.38 191 LEU A N 1
ATOM 1494 C CA . LEU A 1 191 ? 18.528 -10.739 -11.200 1.00 91.38 191 LEU A CA 1
ATOM 1495 C C . LEU A 1 191 ? 17.511 -9.602 -11.386 1.00 91.38 191 LEU A C 1
ATOM 1497 O O . LEU A 1 191 ? 17.873 -8.425 -11.341 1.00 91.38 191 LEU A O 1
ATOM 1501 N N . TYR A 1 192 ? 16.229 -9.937 -11.536 1.00 91.81 192 TYR A N 1
ATOM 1502 C CA . TYR A 1 192 ? 15.175 -8.949 -11.759 1.00 91.81 192 TYR A CA 1
ATOM 1503 C C . TYR A 1 192 ? 14.931 -8.071 -10.535 1.00 91.81 192 TYR A C 1
ATOM 1505 O O . TYR A 1 192 ? 14.710 -6.881 -10.705 1.00 91.81 192 TYR A O 1
ATOM 1513 N N . THR A 1 193 ? 15.082 -8.581 -9.309 1.00 92.25 193 THR A N 1
ATOM 1514 C CA . THR A 1 193 ? 15.001 -7.732 -8.105 1.00 92.25 193 THR A CA 1
ATOM 1515 C C . THR A 1 193 ? 16.079 -6.640 -8.118 1.00 92.25 193 THR A C 1
ATOM 1517 O O . THR A 1 193 ? 15.809 -5.491 -7.758 1.00 92.25 193 THR A O 1
ATOM 1520 N N . ARG A 1 194 ? 17.303 -6.963 -8.566 1.00 92.88 194 ARG A N 1
ATOM 1521 C CA . ARG A 1 194 ? 18.388 -5.976 -8.703 1.00 92.88 194 ARG A CA 1
ATOM 1522 C C . ARG A 1 194 ? 18.096 -4.952 -9.802 1.00 92.88 194 ARG A C 1
ATOM 1524 O O . ARG A 1 194 ? 18.378 -3.769 -9.610 1.00 92.88 194 ARG A O 1
ATOM 1531 N N . PHE A 1 195 ? 17.519 -5.375 -10.924 1.00 93.19 195 PHE A N 1
ATOM 1532 C CA . PHE A 1 195 ? 17.141 -4.467 -12.013 1.00 93.19 195 PHE A CA 1
ATOM 1533 C C . PHE A 1 195 ? 15.965 -3.562 -11.644 1.00 93.19 195 PHE A C 1
ATOM 1535 O O . PHE A 1 195 ? 16.058 -2.351 -11.836 1.00 93.19 195 PHE A O 1
ATOM 1542 N N . ASP A 1 196 ? 14.913 -4.119 -11.045 1.00 92.50 196 ASP A N 1
ATOM 1543 C CA . ASP A 1 196 ? 13.729 -3.391 -10.583 1.00 92.50 196 ASP A CA 1
ATOM 1544 C C . ASP A 1 196 ? 14.124 -2.287 -9.591 1.00 92.50 196 ASP A C 1
ATOM 1546 O O . ASP A 1 196 ? 13.615 -1.165 -9.649 1.00 92.50 196 ASP A O 1
ATOM 1550 N N . HIS A 1 197 ? 15.109 -2.563 -8.729 1.00 93.81 197 HIS A N 1
ATOM 1551 C CA . HIS A 1 197 ? 15.689 -1.552 -7.852 1.00 93.81 197 HIS A CA 1
ATOM 1552 C C . HIS A 1 197 ? 16.281 -0.383 -8.656 1.00 93.81 197 HIS A C 1
ATOM 1554 O O . HIS A 1 197 ? 15.944 0.767 -8.384 1.00 93.81 197 HIS A O 1
ATOM 1560 N N . GLN A 1 198 ? 17.101 -0.644 -9.684 1.00 93.75 198 GLN A N 1
ATOM 1561 C CA . GLN A 1 198 ? 17.682 0.414 -10.528 1.00 93.75 198 GLN A CA 1
ATOM 1562 C C . GLN A 1 198 ? 16.635 1.197 -11.330 1.00 93.75 198 GLN A C 1
ATOM 1564 O O . GLN A 1 198 ? 16.791 2.410 -11.488 1.00 93.75 198 GLN A O 1
ATOM 1569 N N . CYS A 1 199 ? 15.55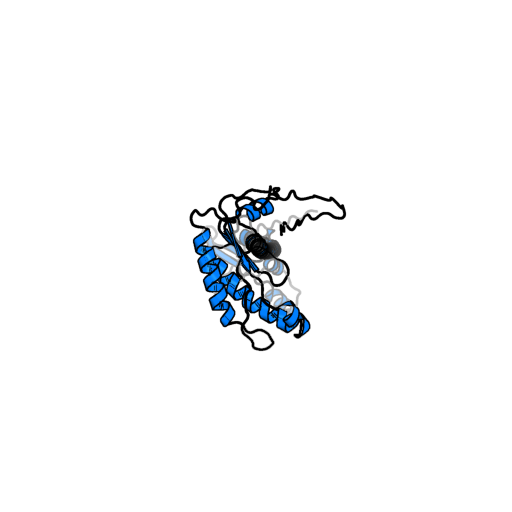3 0.553 -11.780 1.00 92.19 199 CYS A N 1
ATOM 1570 C CA . CYS A 1 199 ? 14.428 1.238 -12.424 1.00 92.19 199 CYS A CA 1
ATOM 1571 C C . CYS A 1 199 ? 13.855 2.346 -11.527 1.00 92.19 199 CYS A C 1
ATOM 1573 O O . CYS A 1 199 ? 13.612 3.456 -12.004 1.00 92.19 199 CYS A O 1
ATOM 1575 N N . GLY A 1 200 ? 13.732 2.081 -10.221 1.00 90.50 200 GLY A N 1
ATOM 1576 C CA . GLY A 1 200 ? 13.304 3.074 -9.234 1.00 90.50 200 GLY A CA 1
ATOM 1577 C C . GLY A 1 200 ? 14.279 4.249 -9.072 1.00 90.50 200 GLY A C 1
ATOM 1578 O O . GLY A 1 200 ? 13.839 5.392 -8.966 1.00 90.50 200 GLY A O 1
ATOM 1579 N N . PHE A 1 201 ? 15.596 4.004 -9.096 1.00 92.25 201 PHE A N 1
ATOM 1580 C CA . PHE A 1 201 ? 16.610 5.070 -8.980 1.00 92.25 201 PHE A CA 1
ATOM 1581 C C . PHE A 1 201 ? 16.711 5.949 -10.227 1.00 92.25 201 PHE A C 1
ATOM 1583 O O . PHE A 1 201 ? 16.952 7.151 -10.113 1.00 92.25 201 PHE A O 1
ATOM 1590 N N . LEU A 1 202 ? 16.567 5.352 -11.410 1.00 92.25 202 LEU A N 1
ATOM 1591 C CA . LEU A 1 202 ? 16.720 6.042 -12.690 1.00 92.25 202 LEU A CA 1
ATOM 1592 C C . LEU A 1 202 ? 15.405 6.636 -13.225 1.00 92.25 202 LEU A C 1
ATOM 1594 O O . LEU A 1 202 ? 15.440 7.295 -14.264 1.00 92.25 202 LEU A O 1
ATOM 1598 N N . ASP A 1 203 ? 14.282 6.433 -12.521 1.00 90.44 203 ASP A N 1
ATOM 1599 C CA . ASP A 1 203 ? 12.927 6.839 -12.932 1.00 90.44 203 ASP A CA 1
ATOM 1600 C C . ASP A 1 203 ? 12.582 6.296 -14.334 1.00 90.44 203 ASP A C 1
ATOM 1602 O O . ASP A 1 203 ? 12.268 7.050 -15.255 1.00 90.44 203 ASP A O 1
ATOM 1606 N N . ILE A 1 204 ? 12.705 4.975 -14.513 1.00 90.69 204 ILE A N 1
ATOM 1607 C CA . ILE A 1 204 ? 12.423 4.250 -15.766 1.00 90.69 204 ILE A CA 1
ATOM 1608 C C . ILE A 1 204 ? 11.283 3.259 -15.520 1.00 90.69 204 ILE A C 1
ATOM 1610 O O . ILE A 1 204 ? 11.241 2.603 -14.481 1.00 90.69 204 ILE A O 1
ATOM 1614 N N . TYR A 1 205 ? 10.379 3.116 -16.488 1.00 88.69 205 TYR A N 1
ATOM 1615 C CA . TYR A 1 205 ? 9.258 2.187 -16.402 1.00 88.69 205 TYR A CA 1
ATOM 1616 C C . TYR A 1 205 ? 9.644 0.794 -16.914 1.00 88.69 205 TYR A C 1
ATOM 1618 O O . TYR A 1 205 ? 10.188 0.655 -18.010 1.00 88.69 205 TYR A O 1
ATOM 1626 N N . LYS A 1 206 ? 9.345 -0.243 -16.130 1.00 91.06 206 LYS A N 1
ATOM 1627 C CA . LYS A 1 206 ? 9.494 -1.645 -16.531 1.00 91.06 206 LYS A CA 1
ATOM 1628 C C . LYS A 1 206 ? 8.287 -2.079 -17.350 1.00 91.06 206 LYS A C 1
ATOM 1630 O O . LYS A 1 206 ? 7.156 -1.904 -16.911 1.00 91.06 206 LYS A O 1
ATOM 1635 N N . VAL A 1 207 ? 8.539 -2.673 -18.510 1.00 86.81 207 VAL A N 1
ATOM 1636 C CA . VAL A 1 207 ? 7.495 -3.232 -19.371 1.00 86.81 207 VAL A CA 1
ATOM 1637 C C . VAL A 1 207 ? 7.359 -4.721 -19.063 1.00 86.81 207 VAL A C 1
ATOM 1639 O O . VAL A 1 207 ? 8.350 -5.454 -19.051 1.00 86.81 207 VAL A O 1
ATOM 1642 N N . GLU A 1 208 ? 6.134 -5.171 -18.791 1.00 81.19 208 GLU A N 1
ATOM 1643 C CA . GLU A 1 208 ? 5.859 -6.591 -18.570 1.00 81.19 208 GLU A CA 1
ATOM 1644 C C . GLU A 1 208 ? 6.151 -7.392 -19.845 1.00 81.19 208 GLU A C 1
ATOM 1646 O O . GLU A 1 208 ? 5.705 -7.041 -20.935 1.00 81.19 208 GLU A O 1
ATOM 1651 N N . THR A 1 209 ? 6.934 -8.458 -19.699 1.00 74.00 209 THR A N 1
ATOM 1652 C CA . THR A 1 209 ? 7.404 -9.320 -20.791 1.00 74.00 209 THR A CA 1
ATOM 1653 C C . THR A 1 209 ? 7.287 -10.787 -20.385 1.00 74.00 209 THR A C 1
ATOM 1655 O O . THR A 1 209 ? 7.128 -11.111 -19.206 1.00 74.00 209 THR A O 1
ATOM 1658 N N . ILE A 1 210 ? 7.320 -11.687 -21.371 1.00 74.38 210 ILE A N 1
ATOM 1659 C CA . ILE A 1 210 ? 7.261 -13.137 -21.156 1.00 74.38 210 ILE A CA 1
ATOM 1660 C C . ILE A 1 210 ? 8.662 -13.722 -21.326 1.00 74.38 210 ILE A C 1
ATOM 1662 O O . ILE A 1 210 ? 9.309 -13.477 -22.340 1.00 74.38 210 ILE A O 1
ATOM 1666 N N . GLY A 1 211 ? 9.070 -14.575 -20.383 1.00 78.50 211 GLY A N 1
ATOM 1667 C CA . GLY A 1 211 ? 10.294 -15.369 -20.484 1.00 78.50 211 GLY A CA 1
ATOM 1668 C C . GLY A 1 211 ? 11.492 -14.723 -19.791 1.00 78.50 211 GLY A C 1
ATOM 1669 O O . GLY A 1 211 ? 11.373 -14.227 -18.674 1.00 78.50 211 GLY A O 1
ATOM 1670 N N . ASP A 1 212 ? 12.642 -14.817 -20.445 1.00 82.00 212 ASP A N 1
ATOM 1671 C CA . ASP A 1 212 ? 13.956 -14.316 -20.035 1.00 82.00 212 ASP A CA 1
ATOM 1672 C C . ASP A 1 212 ? 14.270 -12.906 -20.533 1.00 82.00 212 ASP A C 1
ATOM 1674 O O . ASP A 1 212 ? 15.206 -12.266 -20.037 1.00 82.00 212 ASP A O 1
ATOM 1678 N N . ALA A 1 213 ? 13.452 -12.396 -21.451 1.00 85.75 213 ALA A N 1
ATOM 1679 C CA . ALA A 1 213 ? 13.541 -11.026 -21.900 1.00 85.75 213 ALA A CA 1
ATOM 1680 C C . ALA A 1 213 ? 13.211 -10.056 -20.757 1.00 85.75 213 ALA A C 1
ATOM 1682 O O . ALA A 1 213 ? 12.264 -10.254 -19.997 1.00 85.75 213 ALA A O 1
ATOM 1683 N N . TYR A 1 214 ? 13.976 -8.972 -20.659 1.00 87.56 214 TYR A N 1
ATOM 1684 C CA . TYR A 1 214 ? 13.690 -7.872 -19.744 1.00 87.56 214 TYR A CA 1
ATOM 1685 C C . TYR A 1 214 ? 13.671 -6.558 -20.520 1.00 87.56 214 TYR A C 1
ATOM 1687 O O . TYR A 1 214 ? 14.637 -6.216 -21.212 1.00 87.56 214 TYR A O 1
ATOM 1695 N N . CYS A 1 215 ? 12.549 -5.842 -20.420 1.00 89.50 215 CYS A N 1
ATOM 1696 C CA . CYS A 1 215 ? 12.274 -4.640 -21.195 1.00 89.50 215 CYS A CA 1
ATOM 1697 C C . CYS A 1 215 ? 11.973 -3.444 -20.290 1.00 89.50 215 CYS A C 1
ATOM 1699 O O . CYS A 1 215 ? 11.186 -3.528 -19.343 1.00 89.50 215 CYS A O 1
ATOM 1701 N N . VAL A 1 216 ? 12.589 -2.306 -20.602 1.00 90.19 216 VAL A N 1
ATOM 1702 C CA . VAL A 1 216 ? 12.373 -1.047 -19.884 1.00 90.19 216 VAL A CA 1
ATOM 1703 C C . VAL A 1 216 ? 12.239 0.118 -20.854 1.00 90.19 216 VAL A C 1
ATOM 1705 O O . VAL A 1 216 ? 12.860 0.137 -21.917 1.00 90.19 216 VAL A O 1
ATOM 1708 N N . ALA A 1 217 ? 11.442 1.112 -20.472 1.00 89.06 217 ALA A N 1
ATOM 1709 C CA . ALA A 1 217 ? 11.135 2.283 -21.275 1.00 89.06 217 ALA A CA 1
ATOM 1710 C C . ALA A 1 217 ? 11.252 3.571 -20.451 1.00 89.06 217 ALA A C 1
ATOM 1712 O O . ALA A 1 217 ? 10.748 3.674 -19.332 1.00 89.06 217 ALA A O 1
ATOM 1713 N N . ALA A 1 218 ? 11.878 4.591 -21.032 1.00 88.94 218 ALA A N 1
ATOM 1714 C CA . ALA A 1 218 ? 11.906 5.945 -20.489 1.00 88.94 218 ALA A CA 1
ATOM 1715 C C . ALA A 1 218 ? 11.126 6.881 -21.412 1.00 88.94 218 ALA A C 1
ATOM 1717 O O . ALA A 1 218 ? 11.202 6.753 -22.632 1.00 88.94 218 ALA A O 1
ATOM 1718 N N . GLY A 1 219 ? 10.393 7.834 -20.834 1.00 84.75 219 GLY A N 1
ATOM 1719 C CA . GLY A 1 219 ? 9.492 8.716 -21.585 1.00 84.75 219 GLY A CA 1
ATOM 1720 C C . GLY A 1 219 ? 8.042 8.221 -21.651 1.00 84.75 219 GLY A C 1
ATOM 1721 O O . GLY A 1 219 ? 7.163 9.000 -22.013 1.00 84.75 219 GLY A O 1
ATOM 1722 N N . LEU A 1 220 ? 7.780 6.967 -21.249 1.00 82.56 220 LEU A N 1
ATOM 1723 C CA . LEU A 1 220 ? 6.451 6.346 -21.308 1.00 82.56 220 LEU A CA 1
ATOM 1724 C C . LEU A 1 220 ? 5.536 6.784 -20.151 1.00 82.56 220 LEU A C 1
ATOM 1726 O O . LEU A 1 220 ? 4.434 7.271 -20.384 1.00 82.56 220 LEU A O 1
ATOM 1730 N N . HIS A 1 221 ? 5.992 6.655 -18.899 1.00 80.75 221 HIS A N 1
ATOM 1731 C CA . HIS A 1 221 ? 5.221 7.060 -17.711 1.00 80.75 221 HIS A CA 1
ATOM 1732 C C . HIS A 1 221 ? 5.303 8.566 -17.434 1.00 80.75 221 HIS A C 1
ATOM 1734 O O . HIS A 1 221 ? 4.385 9.157 -16.867 1.00 80.75 221 HIS A O 1
ATOM 1740 N N . ARG A 1 222 ? 6.411 9.202 -17.829 1.00 83.00 222 ARG A N 1
ATOM 1741 C CA . ARG A 1 222 ? 6.644 10.641 -17.693 1.00 83.00 222 ARG A CA 1
ATOM 1742 C C . ARG A 1 222 ? 7.432 11.156 -18.890 1.00 83.00 222 ARG A C 1
ATOM 1744 O O . ARG A 1 222 ? 8.541 10.694 -19.151 1.00 83.00 222 ARG A O 1
ATOM 1751 N N . LYS A 1 223 ? 6.891 12.171 -19.570 1.00 83.12 223 LYS A N 1
ATOM 1752 C CA . LYS A 1 223 ? 7.585 12.853 -20.670 1.00 83.12 223 LYS A CA 1
ATOM 1753 C C . LYS A 1 223 ? 8.906 13.442 -20.176 1.00 83.12 223 LYS A C 1
ATOM 1755 O O . LYS A 1 223 ? 8.933 14.161 -19.177 1.00 83.12 223 LYS A O 1
ATOM 1760 N N . SER A 1 224 ? 9.988 13.160 -20.891 1.00 83.75 224 SER A N 1
ATOM 1761 C CA . SER A 1 224 ? 11.330 13.641 -20.566 1.00 83.75 224 SER A CA 1
ATOM 1762 C C . SER A 1 224 ? 12.083 13.947 -21.848 1.00 83.75 224 SER A C 1
ATOM 1764 O O . SER A 1 224 ? 12.166 13.092 -22.713 1.00 83.75 224 SER A O 1
ATOM 1766 N N . LEU A 1 225 ? 12.690 15.130 -21.952 1.00 85.19 225 LEU A N 1
ATOM 1767 C CA . LEU A 1 225 ? 13.512 15.506 -23.114 1.00 85.19 225 LEU A CA 1
ATOM 1768 C C . LEU A 1 225 ? 14.844 14.740 -23.178 1.00 85.19 225 LEU A C 1
ATOM 1770 O O . LEU A 1 225 ? 15.531 14.759 -24.192 1.00 85.19 225 LEU A O 1
ATOM 1774 N N . CYS A 1 226 ? 15.221 14.078 -22.082 1.00 88.19 226 CYS A N 1
ATOM 1775 C CA . CYS A 1 226 ? 16.477 13.350 -21.945 1.00 88.19 226 CYS A CA 1
ATOM 1776 C C . CYS A 1 226 ? 16.234 11.854 -21.699 1.00 88.19 226 CYS A C 1
ATOM 1778 O O . CYS A 1 226 ? 17.017 11.239 -20.981 1.00 88.19 226 CYS A O 1
ATOM 1780 N N . HIS A 1 227 ? 15.164 11.268 -22.252 1.00 86.06 227 HIS A N 1
ATOM 1781 C CA . HIS A 1 227 ? 14.763 9.865 -22.039 1.00 86.06 227 HIS A CA 1
ATOM 1782 C C . HIS A 1 227 ? 15.849 8.834 -22.411 1.00 86.06 227 HIS A C 1
ATOM 1784 O O . HIS A 1 227 ? 15.937 7.779 -21.790 1.00 86.06 227 HIS A O 1
ATOM 1790 N N . ALA A 1 228 ? 16.743 9.146 -23.354 1.00 87.69 228 ALA A N 1
ATOM 1791 C CA . ALA A 1 228 ? 17.829 8.247 -23.754 1.00 87.69 228 ALA A CA 1
ATOM 1792 C C . ALA A 1 228 ? 18.915 8.077 -22.675 1.00 87.69 228 ALA A C 1
ATOM 1794 O O . ALA A 1 228 ? 19.509 7.009 -22.540 1.00 87.69 228 ALA A O 1
ATOM 1795 N N . LYS A 1 229 ? 19.175 9.125 -21.881 1.00 90.25 229 LYS A N 1
ATOM 1796 C CA . LYS A 1 229 ? 20.212 9.122 -20.840 1.00 90.25 229 LYS A CA 1
ATOM 1797 C C . LYS A 1 229 ? 19.959 8.085 -19.731 1.00 90.25 229 LYS A C 1
ATOM 1799 O O . LYS A 1 229 ? 20.884 7.325 -19.452 1.00 90.25 229 LYS A O 1
ATOM 1804 N N . PRO A 1 230 ? 18.781 8.033 -19.075 1.00 91.44 230 PRO A N 1
ATOM 1805 C CA . PRO A 1 230 ? 18.519 7.033 -18.048 1.00 91.44 230 PRO A CA 1
ATOM 1806 C C . PRO A 1 230 ? 18.541 5.616 -18.632 1.00 91.44 230 PRO A C 1
ATOM 1808 O O . PRO A 1 230 ? 19.091 4.734 -17.987 1.00 91.44 230 PRO A O 1
ATOM 1811 N N . ILE A 1 231 ? 18.082 5.402 -19.872 1.00 89.75 231 ILE A N 1
ATOM 1812 C CA . ILE A 1 231 ? 18.203 4.096 -20.541 1.00 89.75 231 ILE A CA 1
ATOM 1813 C C . ILE A 1 231 ? 19.667 3.683 -20.746 1.00 89.75 231 ILE A C 1
ATOM 1815 O O . ILE A 1 231 ? 20.031 2.553 -20.436 1.00 89.75 231 ILE A O 1
ATOM 1819 N N . ALA A 1 232 ? 20.531 4.587 -21.215 1.00 89.25 232 ALA A N 1
ATOM 1820 C CA . ALA A 1 232 ? 21.955 4.288 -21.373 1.00 89.25 232 ALA A CA 1
ATOM 1821 C C . ALA A 1 232 ? 22.632 3.967 -20.027 1.00 89.25 232 ALA A C 1
ATOM 1823 O O . ALA A 1 232 ? 23.441 3.046 -19.940 1.00 89.25 232 ALA A O 1
ATOM 1824 N N . LEU A 1 233 ? 22.272 4.691 -18.961 1.00 92.06 233 LEU A N 1
ATOM 1825 C CA . LEU A 1 233 ? 22.742 4.394 -17.604 1.00 92.06 233 LEU A CA 1
ATOM 1826 C C . LEU A 1 233 ? 22.218 3.046 -17.099 1.00 92.06 233 LEU A C 1
ATOM 1828 O O . LEU A 1 233 ? 22.965 2.311 -16.458 1.00 92.06 233 LEU A O 1
ATOM 1832 N N . MET A 1 234 ? 20.966 2.709 -17.413 1.00 92.44 234 MET A N 1
ATOM 1833 C CA . MET A 1 234 ? 20.376 1.416 -17.082 1.00 92.44 234 MET A CA 1
ATOM 1834 C C . MET A 1 234 ? 21.117 0.282 -17.784 1.00 92.44 234 MET A C 1
ATOM 1836 O O . MET A 1 234 ? 21.461 -0.690 -17.128 1.00 92.44 234 MET A O 1
ATOM 1840 N N . ALA A 1 235 ? 21.455 0.428 -19.069 1.00 89.12 235 ALA A N 1
ATOM 1841 C CA . ALA A 1 235 ? 22.242 -0.565 -19.803 1.00 89.12 235 ALA A CA 1
ATOM 1842 C C . ALA A 1 235 ? 23.587 -0.850 -19.116 1.00 89.12 235 ALA A C 1
ATOM 1844 O O . ALA A 1 235 ? 23.929 -2.007 -18.881 1.00 89.12 235 ALA A O 1
ATOM 1845 N N . LEU A 1 236 ? 24.316 0.204 -18.732 1.00 90.62 236 LEU A N 1
ATOM 1846 C CA . LEU A 1 236 ? 25.583 0.069 -18.006 1.00 90.62 236 LEU A CA 1
ATOM 1847 C C . LEU A 1 236 ? 25.386 -0.632 -16.655 1.00 90.62 236 LEU A C 1
ATOM 1849 O O . LEU A 1 236 ? 26.139 -1.540 -16.316 1.00 90.62 236 LEU A O 1
ATOM 1853 N N . LYS A 1 237 ? 24.342 -0.260 -15.905 1.00 93.19 237 LYS A N 1
ATOM 1854 C CA . LYS A 1 237 ? 24.026 -0.887 -14.615 1.00 93.19 237 LYS A CA 1
ATOM 1855 C C . LYS A 1 237 ? 23.610 -2.345 -14.752 1.00 93.19 237 LYS A C 1
ATOM 1857 O O . LYS A 1 237 ? 23.980 -3.148 -13.906 1.00 93.19 237 LYS A O 1
ATOM 1862 N N . MET A 1 238 ? 22.873 -2.701 -15.800 1.00 90.25 238 MET A N 1
ATOM 1863 C CA . MET A 1 238 ? 22.503 -4.087 -16.076 1.00 90.25 238 MET A CA 1
ATOM 1864 C C . MET A 1 238 ? 23.737 -4.942 -16.348 1.00 90.25 238 MET A C 1
ATOM 1866 O O . MET A 1 238 ? 23.822 -6.040 -15.809 1.00 90.25 238 MET A O 1
ATOM 1870 N N . MET A 1 239 ? 24.713 -4.424 -17.103 1.00 88.00 239 MET A N 1
ATOM 1871 C CA . MET A 1 239 ? 25.988 -5.114 -17.321 1.00 88.00 239 MET A CA 1
ATOM 1872 C C . MET A 1 239 ? 26.746 -5.319 -16.005 1.00 88.00 239 MET A C 1
ATOM 1874 O O . MET A 1 239 ? 27.092 -6.452 -15.688 1.00 88.00 239 MET A O 1
ATOM 1878 N N . GLU A 1 240 ? 26.922 -4.266 -15.200 1.00 90.19 240 GLU A N 1
ATOM 1879 C CA . GLU A 1 240 ? 27.597 -4.357 -13.893 1.00 90.19 240 GLU A CA 1
ATOM 1880 C C . GLU A 1 240 ? 26.919 -5.375 -12.957 1.00 90.19 240 GLU A C 1
ATOM 1882 O O . GLU A 1 240 ? 27.575 -6.243 -12.389 1.00 90.19 240 GLU A O 1
ATOM 1887 N N . LEU A 1 241 ? 25.590 -5.314 -12.826 1.00 91.00 241 LEU A N 1
ATOM 1888 C CA . LEU A 1 241 ? 24.828 -6.192 -11.931 1.00 91.00 241 LEU A CA 1
ATOM 1889 C C . LEU A 1 241 ? 24.751 -7.640 -12.434 1.00 91.00 241 LEU A C 1
ATOM 1891 O O . LEU A 1 241 ? 24.568 -8.556 -11.633 1.00 91.00 241 LEU A O 1
ATOM 1895 N N . SER A 1 242 ? 24.874 -7.859 -13.747 1.00 87.94 242 SER A N 1
ATOM 1896 C CA . SER A 1 242 ? 24.863 -9.202 -14.335 1.00 87.94 242 SER A CA 1
ATOM 1897 C C . SER A 1 242 ? 26.088 -10.030 -13.953 1.00 87.94 242 SER A C 1
ATOM 1899 O O . SER A 1 242 ? 25.976 -11.245 -13.804 1.00 87.94 242 SER A O 1
ATOM 1901 N N . GLU A 1 243 ? 27.231 -9.379 -13.717 1.00 86.62 243 GLU A N 1
ATOM 1902 C CA . GLU A 1 243 ? 28.468 -10.041 -13.289 1.00 86.62 243 GLU A CA 1
ATOM 1903 C C . GLU A 1 243 ? 28.377 -10.572 -11.849 1.00 86.62 243 GLU A C 1
ATOM 1905 O O . GLU A 1 243 ? 29.073 -11.522 -11.489 1.00 86.62 243 GLU A O 1
ATOM 1910 N N . GLU A 1 244 ? 27.494 -9.995 -11.029 1.00 88.19 244 GLU A N 1
ATOM 1911 C CA . GLU A 1 244 ? 27.277 -10.394 -9.635 1.00 88.19 244 GLU A CA 1
ATOM 1912 C C . GLU A 1 244 ? 26.335 -11.603 -9.492 1.00 88.19 244 GLU A C 1
ATOM 1914 O O . GLU A 1 244 ? 26.317 -12.250 -8.443 1.00 88.19 244 GLU A O 1
ATOM 1919 N N . VAL A 1 245 ? 25.542 -11.917 -10.525 1.00 87.62 245 VAL A N 1
ATOM 1920 C CA . VAL A 1 245 ? 24.597 -13.044 -10.523 1.00 87.62 245 VAL A CA 1
ATOM 1921 C C . VAL A 1 245 ? 25.199 -14.215 -11.298 1.00 87.62 245 VAL A C 1
ATOM 1923 O O . VAL A 1 245 ? 25.593 -14.089 -12.458 1.00 87.62 245 VAL A O 1
ATOM 1926 N N . LEU A 1 246 ? 25.210 -15.394 -10.680 1.00 88.56 246 LEU A N 1
ATOM 1927 C CA . LEU A 1 246 ? 25.645 -16.626 -11.331 1.00 88.56 246 LEU A CA 1
ATOM 1928 C C . LEU A 1 246 ? 24.444 -17.444 -11.810 1.00 88.56 246 LEU A C 1
ATOM 1930 O O . LEU A 1 246 ? 23.428 -17.572 -11.128 1.00 88.56 246 LEU A O 1
ATOM 1934 N N . THR A 1 247 ? 24.601 -18.059 -12.976 1.00 86.94 247 THR A N 1
ATOM 1935 C CA . THR A 1 247 ? 23.748 -19.156 -13.441 1.00 86.94 247 THR A CA 1
ATOM 1936 C C . THR A 1 247 ? 23.828 -20.345 -12.475 1.00 86.94 247 THR A C 1
ATOM 1938 O O . THR A 1 247 ? 24.823 -20.482 -11.756 1.00 86.94 247 THR A O 1
ATOM 1941 N N . PRO A 1 248 ? 22.843 -21.265 -12.468 1.00 85.69 248 PRO A N 1
ATOM 1942 C CA . PRO A 1 248 ? 22.902 -22.455 -11.617 1.00 85.69 248 PRO A CA 1
ATOM 1943 C C . PRO A 1 248 ? 24.124 -23.350 -11.890 1.00 85.69 248 PRO A C 1
ATOM 1945 O O . PRO A 1 248 ? 24.537 -24.102 -11.010 1.00 85.69 248 PRO A O 1
ATOM 1948 N N . ASP A 1 249 ? 24.729 -23.223 -13.075 1.00 83.31 249 ASP A N 1
ATOM 1949 C CA . ASP A 1 249 ? 25.975 -23.892 -13.469 1.00 83.31 249 ASP A CA 1
ATOM 1950 C C . ASP A 1 249 ? 27.245 -23.195 -12.932 1.00 83.31 249 ASP A C 1
ATOM 1952 O O . ASP A 1 249 ? 28.362 -23.623 -13.222 1.00 83.31 249 ASP A O 1
ATOM 1956 N N . GLY A 1 250 ? 27.105 -22.086 -12.198 1.00 81.94 250 GLY A N 1
ATOM 1957 C CA . GLY A 1 250 ? 28.211 -21.320 -11.616 1.00 81.94 250 GLY A CA 1
ATOM 1958 C C . GLY A 1 250 ? 28.921 -20.359 -12.576 1.00 81.94 250 GLY A C 1
ATOM 1959 O O . GLY A 1 250 ? 29.985 -19.842 -12.241 1.00 81.94 250 GLY A O 1
ATOM 1960 N N . ARG A 1 251 ? 28.366 -20.108 -13.768 1.00 84.69 251 ARG A N 1
ATOM 1961 C CA . ARG A 1 251 ? 28.901 -19.130 -14.735 1.00 84.69 251 ARG A CA 1
ATOM 1962 C C . ARG A 1 251 ? 28.200 -17.775 -14.584 1.00 84.69 251 ARG A C 1
ATOM 1964 O O . ARG A 1 251 ? 26.995 -17.796 -14.338 1.00 84.69 251 ARG A O 1
ATOM 1971 N N . PRO A 1 252 ? 28.880 -16.632 -14.774 1.00 82.38 252 PRO A N 1
ATOM 1972 C CA . PRO A 1 252 ? 28.221 -15.325 -14.809 1.00 82.38 252 PRO A CA 1
ATOM 1973 C C . PRO A 1 252 ? 27.137 -15.267 -15.885 1.00 82.38 252 PRO A C 1
ATOM 1975 O O . PRO A 1 252 ? 27.289 -15.876 -16.951 1.00 82.38 252 PRO A O 1
ATOM 1978 N N . ILE A 1 253 ? 26.054 -14.543 -15.608 1.00 84.50 253 ILE A N 1
ATOM 1979 C CA . ILE A 1 253 ? 24.998 -14.317 -16.596 1.00 84.50 253 ILE A CA 1
ATOM 1980 C C . ILE A 1 253 ? 25.538 -13.408 -17.700 1.00 84.50 253 ILE A C 1
ATOM 1982 O O . ILE A 1 253 ? 26.140 -12.372 -17.434 1.00 84.50 253 ILE A O 1
ATOM 1986 N N . GLN A 1 254 ? 25.316 -13.803 -18.951 1.00 80.19 254 GLN A N 1
ATOM 1987 C CA . GLN A 1 254 ? 25.652 -12.997 -20.119 1.00 80.19 254 GLN A CA 1
ATOM 1988 C C . GLN A 1 254 ? 24.370 -12.529 -20.789 1.00 80.19 254 GLN A C 1
ATOM 1990 O O . GLN A 1 254 ? 23.467 -13.327 -21.045 1.00 80.19 254 GLN A O 1
ATOM 1995 N N . PHE A 1 255 ? 24.312 -11.239 -21.090 1.00 75.38 255 PHE A N 1
ATOM 1996 C CA . PHE A 1 255 ? 23.246 -10.663 -21.896 1.00 75.38 255 PHE A CA 1
ATOM 1997 C C . PHE A 1 255 ? 23.649 -10.625 -23.368 1.00 75.38 255 PHE A C 1
ATOM 1999 O O . PHE A 1 255 ? 24.829 -10.475 -23.696 1.00 75.38 255 PHE A O 1
ATOM 2006 N N . GLY A 1 256 ? 22.658 -10.790 -24.246 1.00 64.69 256 GLY A N 1
ATOM 2007 C CA . GLY A 1 256 ? 22.829 -10.609 -25.685 1.00 64.69 256 GLY A CA 1
ATOM 2008 C C . GLY A 1 256 ? 23.114 -9.148 -26.036 1.00 64.69 256 GLY A C 1
ATOM 2009 O O . GLY A 1 256 ? 23.213 -8.291 -25.158 1.00 64.69 256 GLY A O 1
ATOM 2010 N N . GLU A 1 257 ? 23.235 -8.838 -27.328 1.00 55.97 257 GLU A N 1
ATOM 2011 C CA . GLU A 1 257 ? 23.347 -7.444 -27.768 1.00 55.97 257 GLU A CA 1
ATOM 2012 C C . GLU A 1 257 ? 22.124 -6.646 -27.296 1.00 55.97 257 GLU A C 1
ATOM 2014 O O . GLU A 1 257 ? 21.006 -6.859 -27.766 1.00 55.97 257 GLU A O 1
ATOM 2019 N N . THR A 1 258 ? 22.338 -5.728 -26.353 1.00 55.53 258 THR A N 1
ATOM 2020 C CA . THR A 1 258 ? 21.300 -4.822 -25.866 1.00 55.53 258 THR A CA 1
ATOM 2021 C C . THR A 1 258 ? 20.861 -3.915 -27.010 1.00 55.53 258 THR A C 1
ATOM 2023 O O . THR A 1 258 ? 21.616 -3.044 -27.449 1.00 55.53 258 THR A O 1
ATOM 2026 N N . GLN A 1 259 ? 19.637 -4.102 -27.497 1.00 53.59 259 GLN A N 1
ATOM 2027 C CA . GLN A 1 259 ? 19.086 -3.265 -28.557 1.00 53.59 259 GLN A CA 1
ATOM 2028 C C . GLN A 1 259 ? 18.401 -2.050 -27.930 1.00 53.59 259 GLN A C 1
ATOM 2030 O O . GLN A 1 259 ? 17.472 -2.180 -27.128 1.00 53.59 259 GLN A O 1
ATOM 2035 N N . THR A 1 260 ? 18.875 -0.856 -28.286 1.00 54.12 260 THR A N 1
ATOM 2036 C CA . THR A 1 260 ? 18.207 0.405 -27.963 1.00 54.12 260 THR A CA 1
ATOM 2037 C C . THR A 1 260 ? 17.457 0.894 -29.193 1.00 54.12 260 THR A C 1
ATOM 2039 O O . THR A 1 260 ? 18.045 1.242 -30.216 1.00 54.12 260 THR A O 1
ATOM 2042 N N . SER A 1 261 ? 16.132 0.910 -29.107 1.00 56.12 261 SER A N 1
ATOM 2043 C CA . SER A 1 261 ? 15.275 1.413 -30.178 1.00 56.12 261 SER A CA 1
ATOM 2044 C C . SER A 1 261 ? 14.714 2.779 -29.793 1.00 56.12 261 SER A C 1
ATOM 2046 O O . SER A 1 261 ? 14.095 2.942 -28.736 1.00 56.12 261 SER A O 1
ATOM 2048 N N . HIS A 1 262 ? 14.900 3.761 -30.673 1.00 49.16 262 HIS A N 1
ATOM 2049 C CA . HIS A 1 262 ? 14.118 4.992 -30.665 1.00 49.16 262 HIS A CA 1
ATOM 2050 C C . HIS A 1 262 ? 12.855 4.744 -31.488 1.00 49.16 262 HIS A C 1
ATOM 2052 O O . HIS A 1 262 ? 12.908 4.746 -32.716 1.00 49.16 262 HIS A O 1
ATOM 2058 N N . HIS A 1 263 ? 11.735 4.489 -30.815 1.00 51.22 263 HIS A N 1
ATOM 2059 C CA . HIS A 1 263 ? 10.448 4.308 -31.477 1.00 51.22 263 HIS A CA 1
ATOM 2060 C C . HIS A 1 263 ? 9.551 5.512 -31.208 1.00 51.22 263 HIS A C 1
ATOM 2062 O O . HIS A 1 263 ? 9.134 5.740 -30.079 1.00 51.22 263 HIS A O 1
ATOM 2068 N N . SER A 1 264 ? 9.216 6.237 -32.276 1.00 35.09 264 SER A N 1
ATOM 2069 C CA . SER A 1 264 ? 8.135 7.228 -32.294 1.00 35.09 264 SER A CA 1
ATOM 2070 C C . SER A 1 264 ? 6.750 6.592 -32.485 1.00 35.09 264 SER A C 1
ATOM 2072 O O . SER A 1 264 ? 5.743 7.284 -32.434 1.00 35.09 264 SER A O 1
ATOM 2074 N N . ASP A 1 265 ? 6.679 5.280 -32.730 1.00 37.31 265 ASP A N 1
ATOM 2075 C CA . ASP A 1 265 ? 5.454 4.542 -33.057 1.00 37.31 265 ASP A CA 1
ATOM 2076 C C . ASP A 1 265 ? 5.354 3.253 -32.231 1.00 37.31 265 ASP A C 1
ATOM 2078 O O . ASP A 1 265 ? 5.443 2.149 -32.755 1.00 37.31 265 ASP A O 1
ATOM 2082 N N . LEU A 1 266 ? 5.172 3.380 -30.917 1.00 42.81 266 LEU A N 1
ATOM 2083 C CA . LEU A 1 266 ? 5.037 2.221 -30.024 1.00 42.81 266 LEU A CA 1
ATOM 2084 C C . LEU A 1 266 ? 3.669 1.517 -30.069 1.00 42.81 266 LEU A C 1
ATOM 2086 O O . LEU A 1 266 ? 3.462 0.542 -29.356 1.00 42.81 266 LEU A O 1
ATOM 2090 N N . LEU A 1 267 ? 2.728 1.997 -30.890 1.00 37.44 267 LEU A N 1
ATOM 2091 C CA . LEU A 1 267 ? 1.331 1.536 -30.886 1.00 37.44 267 LEU A CA 1
ATOM 2092 C C . LEU A 1 267 ? 0.691 1.406 -32.282 1.00 37.44 267 LEU A C 1
ATOM 2094 O O . LEU A 1 267 ? -0.530 1.354 -32.384 1.00 37.44 267 LEU A O 1
ATOM 2098 N N . ASN A 1 268 ? 1.476 1.333 -33.364 1.00 26.95 268 ASN A N 1
ATOM 2099 C CA . ASN A 1 268 ? 0.921 1.265 -34.729 1.00 26.95 268 ASN A CA 1
ATOM 2100 C C . ASN A 1 268 ? 0.525 -0.142 -35.213 1.00 26.95 268 ASN A C 1
ATOM 2102 O O . ASN A 1 268 ? 0.194 -0.303 -36.387 1.00 26.95 268 ASN A O 1
ATOM 2106 N N . HIS A 1 269 ? 0.488 -1.148 -34.342 1.00 27.95 269 HIS A N 1
ATOM 2107 C CA . HIS A 1 269 ? -0.278 -2.354 -34.642 1.00 27.95 269 HIS A CA 1
ATOM 2108 C C . HIS A 1 269 ? -1.672 -2.204 -34.041 1.00 27.95 269 HIS A C 1
ATOM 2110 O O . HIS A 1 269 ? -1.834 -2.176 -32.822 1.00 27.95 269 HIS A O 1
ATOM 2116 N N . GLU A 1 270 ? -2.673 -2.055 -34.916 1.00 24.38 270 GLU A N 1
ATOM 2117 C CA . GLU A 1 270 ? -4.080 -2.114 -34.530 1.00 24.38 270 GLU A CA 1
ATOM 2118 C C . GLU A 1 270 ? -4.310 -3.342 -33.632 1.00 24.38 270 GLU A C 1
ATOM 2120 O O . GLU A 1 270 ? -3.913 -4.451 -34.008 1.00 24.38 270 GLU A O 1
ATOM 2125 N N . PRO A 1 271 ? -4.949 -3.194 -32.459 1.00 32.41 271 PRO A N 1
ATOM 2126 C CA . PRO A 1 271 ? -5.404 -4.351 -31.714 1.00 32.41 271 PRO A CA 1
ATOM 2127 C C . PRO A 1 271 ? -6.486 -5.034 -32.552 1.00 32.41 271 PRO A C 1
ATOM 2129 O O . PRO A 1 271 ? -7.590 -4.511 -32.704 1.00 32.41 271 PRO A O 1
ATOM 2132 N N . VAL A 1 272 ? -6.186 -6.211 -33.103 1.00 26.34 272 VAL A N 1
ATOM 2133 C CA . VAL A 1 272 ? -7.234 -7.100 -33.608 1.00 26.34 272 VAL A CA 1
ATOM 2134 C C . VAL A 1 272 ? -8.005 -7.591 -32.387 1.00 26.34 272 VAL A C 1
ATOM 2136 O O . VAL A 1 272 ? -7.597 -8.517 -31.690 1.00 26.34 272 VAL A O 1
ATOM 2139 N N . VAL A 1 273 ? -9.107 -6.908 -32.090 1.00 29.61 273 VAL A N 1
ATOM 2140 C CA . VAL A 1 273 ? -10.078 -7.316 -31.078 1.00 29.61 273 VAL A CA 1
ATOM 2141 C C . VAL A 1 273 ? -10.894 -8.462 -31.669 1.00 29.61 273 VAL A C 1
ATOM 2143 O O . VAL A 1 273 ? -11.853 -8.237 -32.402 1.00 29.61 273 VAL A O 1
ATOM 2146 N N . THR A 1 274 ? -10.524 -9.703 -31.369 1.00 24.34 274 THR A N 1
ATOM 2147 C CA . THR A 1 274 ? -11.469 -10.821 -31.460 1.00 24.34 274 THR A CA 1
ATOM 2148 C C . THR A 1 274 ? -12.203 -10.927 -30.130 1.00 24.34 274 THR A C 1
ATOM 2150 O O . THR A 1 274 ? -11.648 -11.398 -29.137 1.00 24.34 274 THR A O 1
ATOM 2153 N N . GLU A 1 275 ? -13.447 -10.443 -30.105 1.00 28.25 275 GLU A N 1
ATOM 2154 C CA . GLU A 1 275 ? -14.404 -10.754 -29.043 1.00 28.25 275 GLU A CA 1
ATOM 2155 C C . GLU A 1 275 ? -14.794 -12.234 -29.139 1.00 28.25 275 GLU A C 1
ATOM 2157 O O . GLU A 1 275 ? -15.769 -12.581 -29.799 1.00 28.25 275 GLU A O 1
ATOM 2162 N N . ASP A 1 276 ? -14.069 -13.108 -28.445 1.00 27.42 276 ASP A N 1
ATOM 2163 C CA . ASP A 1 276 ? -14.624 -14.405 -28.064 1.00 27.42 276 ASP A CA 1
ATOM 2164 C C . ASP A 1 276 ? -15.186 -14.282 -26.650 1.00 27.42 276 ASP A C 1
ATOM 2166 O O . ASP A 1 276 ? -14.494 -14.317 -25.629 1.00 27.42 276 ASP A O 1
ATOM 2170 N N . GLY A 1 277 ? -16.494 -14.036 -26.610 1.00 34.09 277 GLY A N 1
ATOM 2171 C CA . GLY A 1 277 ? -17.243 -13.845 -25.387 1.00 34.09 277 GLY A CA 1
ATOM 2172 C C . GLY A 1 277 ? -17.332 -15.122 -24.564 1.00 34.09 277 GLY A C 1
ATOM 2173 O O . GLY A 1 277 ? -18.101 -16.006 -24.909 1.00 34.09 277 GLY A O 1
ATOM 2174 N N . VAL A 1 278 ? -16.665 -15.149 -23.408 1.00 28.67 278 VAL A N 1
ATOM 2175 C CA . VAL A 1 278 ? -17.176 -15.784 -22.184 1.00 28.67 278 VAL A CA 1
ATOM 2176 C C . VAL A 1 278 ? -16.633 -15.022 -20.965 1.00 28.67 278 VAL A C 1
ATOM 2178 O O . VAL A 1 278 ? -15.473 -15.152 -20.600 1.00 28.67 278 VAL A O 1
ATOM 2181 N N . GLY A 1 279 ? -17.502 -14.266 -20.284 1.00 27.94 279 GLY A N 1
ATOM 2182 C CA . GLY A 1 279 ? -17.353 -13.994 -18.847 1.00 27.94 279 GLY A CA 1
ATOM 2183 C C . GLY A 1 279 ? -16.517 -12.781 -18.408 1.00 27.94 279 GLY A C 1
ATOM 2184 O O . GLY A 1 279 ? -15.485 -12.930 -17.769 1.00 27.94 279 GLY A O 1
ATOM 2185 N N . GLY A 1 280 ? -17.051 -11.570 -18.583 1.00 29.86 280 GLY A N 1
ATOM 2186 C CA . GLY A 1 280 ? -17.241 -10.626 -17.467 1.00 29.86 280 GLY A CA 1
ATOM 2187 C C . GLY A 1 280 ? -16.050 -10.071 -16.663 1.00 29.86 280 GLY A C 1
ATOM 2188 O O . GLY A 1 280 ? -16.306 -9.554 -15.576 1.00 29.86 280 GLY A O 1
ATOM 2189 N N . LYS A 1 281 ? -14.798 -10.117 -17.136 1.00 27.48 281 LYS A N 1
ATOM 2190 C CA . LYS A 1 281 ? -13.690 -9.284 -16.614 1.00 27.48 281 LYS A CA 1
ATOM 2191 C C . LYS A 1 281 ? -12.706 -8.927 -17.739 1.00 27.48 281 LYS A C 1
ATOM 2193 O O . LYS A 1 281 ? -12.058 -9.839 -18.244 1.00 27.48 281 LYS A O 1
ATOM 2198 N N . PRO A 1 282 ? -12.548 -7.649 -18.131 1.00 28.86 282 PRO A N 1
ATOM 2199 C CA . PRO A 1 282 ? -11.567 -7.275 -19.136 1.00 28.86 282 PRO A CA 1
ATOM 2200 C C . PRO A 1 282 ? -10.244 -6.943 -18.440 1.00 28.86 282 PRO A C 1
ATOM 2202 O O . PRO A 1 282 ? -10.053 -5.835 -17.950 1.00 28.86 282 PRO A O 1
ATOM 2205 N N . TRP A 1 283 ? -9.326 -7.904 -18.382 1.00 29.47 283 TRP A N 1
ATOM 2206 C CA . TRP A 1 283 ? -7.904 -7.588 -18.253 1.00 29.47 283 TRP A CA 1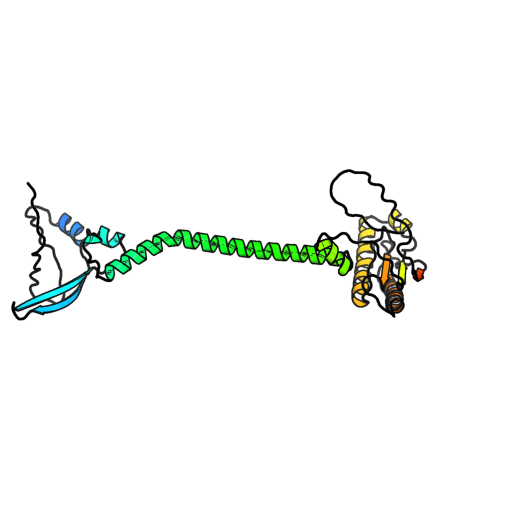
ATOM 2207 C C . TRP A 1 283 ? -7.289 -7.838 -19.622 1.00 29.47 283 TRP A C 1
ATOM 2209 O O . TRP A 1 283 ? -6.873 -8.947 -19.943 1.00 29.47 283 TRP A O 1
ATOM 2219 N N . THR A 1 284 ? -7.336 -6.816 -20.471 1.00 26.83 284 THR A N 1
ATOM 2220 C CA . THR A 1 284 ? -6.664 -6.837 -21.767 1.00 26.83 284 THR A CA 1
ATOM 2221 C C . THR A 1 284 ? -5.190 -6.561 -21.505 1.00 26.83 284 THR A C 1
ATOM 2223 O O . THR A 1 284 ? -4.795 -5.414 -21.305 1.00 26.83 284 THR A O 1
ATOM 2226 N N . THR A 1 285 ? -4.381 -7.616 -21.442 1.00 26.55 285 THR A N 1
ATOM 2227 C CA . THR A 1 285 ? -2.922 -7.510 -21.467 1.00 26.55 285 THR A CA 1
ATOM 2228 C C . THR A 1 285 ? -2.518 -6.894 -22.802 1.00 26.55 285 THR A C 1
ATOM 2230 O O . THR A 1 285 ? -2.581 -7.540 -23.846 1.00 26.55 285 THR A O 1
ATOM 2233 N N . VAL A 1 286 ? -2.151 -5.615 -22.774 1.00 27.09 286 VAL A N 1
ATOM 2234 C CA . VAL A 1 286 ? -1.571 -4.910 -23.917 1.00 27.09 286 VAL A CA 1
ATOM 2235 C C . VAL A 1 286 ? -0.094 -5.294 -23.969 1.00 27.09 286 VAL A C 1
ATOM 2237 O O . VAL A 1 286 ? 0.742 -4.638 -23.360 1.00 27.09 286 VAL A O 1
ATOM 2240 N N . MET A 1 287 ? 0.219 -6.392 -24.654 1.00 27.66 287 MET A N 1
ATOM 2241 C CA . MET A 1 287 ? 1.580 -6.692 -25.098 1.00 27.66 287 MET A CA 1
ATOM 2242 C C . MET A 1 287 ? 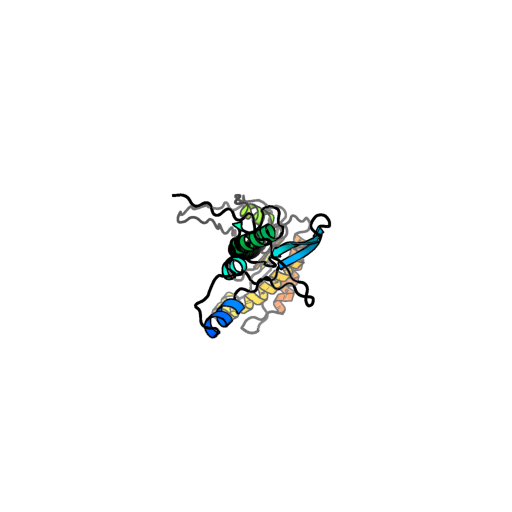1.621 -6.571 -26.618 1.00 27.66 287 MET A C 1
ATOM 2244 O O . MET A 1 287 ? 1.087 -7.416 -27.333 1.00 27.66 287 MET A O 1
ATOM 2248 N N . GLY A 1 288 ? 2.223 -5.484 -27.096 1.00 26.23 288 GLY A N 1
ATOM 2249 C CA . GLY A 1 288 ? 2.786 -5.425 -28.438 1.00 26.23 288 GLY A CA 1
ATOM 2250 C C . GLY A 1 288 ? 4.218 -5.938 -28.352 1.00 26.23 288 GLY A C 1
ATOM 2251 O O . GLY A 1 288 ? 5.002 -5.395 -27.574 1.00 26.23 288 GLY A O 1
ATOM 2252 N N . VAL A 1 289 ? 4.500 -7.016 -29.081 1.00 29.25 289 VAL A N 1
ATOM 2253 C CA . VAL A 1 289 ? 5.858 -7.493 -29.384 1.00 29.25 289 VAL A CA 1
ATOM 2254 C C . VAL A 1 289 ? 6.451 -6.604 -30.468 1.00 29.25 289 VAL A C 1
ATOM 2256 O O . VAL A 1 289 ? 5.682 -6.256 -31.395 1.00 29.25 289 VAL A O 1
#

Sequence (289 aa):
MNVFLDLSLMGALVRPHSGYAEIQKCVVCSYMSYSVFNHFLVRLVMEVKGQMIHVPESNSILFLGSPCVDKLDELMGRGLHLSDIPIHDATRDVILVGEQAKAQDGLKKRMDKLKATLERTHQALEEEKKKTVDLLYSIFPGDVAQQLWQGQQVQARKFDDVTMLFSDIVGFTAICAQCTPMQVISMLNELYTRFDHQCGFLDIYKVETIGDAYCVAAGLHRKSLCHAKPIALMALKMMELSEEVLTPDGRPIQFGETQTSHHSDLLNHEPVVTEDGVGGKPWTTVMGV

Organism: Puma concolor (NCBI:txid9696)

Secondary structure (DSSP, 8-state):
-----------------SS----------SS--HHHHHHHHTT----EEEEEEEEGGGTEEEEEEEE--S-HHHHHHTT--GGGS-TT-HHHHHHHHHHHHHHHHHHHHHHHHHHHHHHHHHHHHHHHHHHHHHHHHHHS-HHHHHHHHTTPPPPP---SS-EEEEE-BTTHHHHHHHS-HHHHHHHHHHHHHHHHHHHHHHT-EEEP-STT-EEEEESSSS--TTTHHHHHHHHHHHHHHHHHPBPTTSPBP-B---EEEE-S-TT-S---------SS---------

Foldseek 3Di:
DDDPPDPPDPPDPQDDDDDDGFDDDDDPDPDDDPVVVVVVVVQQGWDWDFDWDQDVVVRDIDTDTDTPDQEQCSCVSNVHHLVVDDPPDVSSVNHVVVVVCVVCVVVVVVVVVVVVVVVVVVVVVVVVVVVVLVVLVLQDQPVVSVCVVVVHDDDDDFFQFKKKKKKAWPCLVVLPVPDDPVLSVVLLVQLVVQLVVLCVVLVWAWDDDDDRMTMIMFCPSPHDPPRVVSVVVSVVSSVVSQQVGARPVRHGTDIDPIDMDNDSGPDPPDPPDDPPDDDDDDPPPPDDD